Protein AF-A0A177AX91-F1 (afdb_monomer_lite)

Foldseek 3Di:
DCVVVVVQAQFWKWWQWLQQWIKIFGWHDADPQRWTWGAQMWTFDAAQVAFTDTHTDGIDIDGSNGTPDMDGDDPVVVVVDDRRPDHDHGGHRNPVPPLLVVLLQVLLVVLLVLLVVVCPPPDQDDDPVVLVVCCQAPVVCVVQVDGWDWDADPDNQDIKTKDPQQPQCNPPDDDPSCVVVVSSVVSNNQSNSCNNCVSSVDRDHGDWDPPDPPMIMD

Sequence (218 aa):
MATCLEELVSKTVSIITADGRYLIGKLRGYDQLVNIILDETYERVFSSNSVMEKVALGLYLIRGDNIAVIGEIDEAVDRSINYENLRCEPLNHITDNSFDCNLTAFGEKVGAVLVEKAVERLPRFANVSDMVCFISEDFWIDLYGKNVTLLTGQNEEHFQLKDSSFLPVINISNGPQFKYEIHKYASFTCGIIQGALKMLGVNSYVTFITDNPPCCII

Organism: NCBI:txid1819745

InterPro domains:
  IPR001163 Sm domain, eukaryotic/archaea-type [PF01423] (5-71)
  IPR001163 Sm domain, eukaryotic/archaea-type [SM00651] (3-72)
  IPR007194 Transport protein particle (TRAPP) component [PF04051] (101-208)
  IPR010920 LSM domain superfamily [SSF50182] (4-78)
  IPR024096 NO signalling/Golgi transport ligand-binding domain superfamily [SSF111126] (97-217)
  IPR034103 Sm-like protein Lsm8 [cd01727] (5-92)
  IPR044642 U6 snRNA-associated Sm-like protein Lsm1/8 [PTHR15588] (2-97)
  IPR047575 Sm domain [PS52002] (1-76)

Structure (mmCIF, N/CA/C/O backbone):
data_AF-A0A177AX91-F1
#
_entry.id   AF-A0A177AX91-F1
#
loop_
_atom_site.group_PDB
_atom_site.id
_atom_site.type_symbol
_atom_site.label_atom_id
_atom_site.label_alt_id
_atom_site.label_comp_id
_atom_site.label_asym_id
_atom_site.label_entity_id
_atom_site.label_seq_id
_atom_site.pdbx_PDB_ins_code
_atom_site.Cartn_x
_atom_site.Cartn_y
_atom_site.Cartn_z
_atom_site.occupancy
_atom_site.B_iso_or_equiv
_atom_site.auth_seq_id
_atom_site.auth_comp_id
_atom_site.auth_asym_id
_atom_site.auth_atom_id
_atom_site.pdbx_PDB_model_num
ATOM 1 N N . MET A 1 1 ? 11.321 8.100 24.727 1.00 47.22 1 MET A N 1
ATOM 2 C CA . MET A 1 1 ? 10.245 8.312 23.732 1.00 47.22 1 MET A CA 1
ATOM 3 C C . MET A 1 1 ? 9.080 7.318 23.864 1.00 47.22 1 MET A C 1
ATOM 5 O O . MET A 1 1 ? 8.142 7.447 23.100 1.00 47.22 1 MET A O 1
ATOM 9 N N . ALA A 1 2 ? 9.055 6.412 24.857 1.00 53.53 2 ALA A N 1
ATOM 10 C CA . ALA A 1 2 ? 7.920 5.504 25.106 1.00 53.53 2 ALA A CA 1
ATOM 11 C C . ALA A 1 2 ? 7.026 5.917 26.300 1.00 53.53 2 ALA A C 1
ATOM 13 O O . ALA A 1 2 ? 6.196 5.138 26.751 1.00 53.53 2 ALA A O 1
ATOM 14 N N . THR A 1 3 ? 7.182 7.138 26.821 1.00 60.88 3 THR A N 1
ATOM 15 C CA . THR A 1 3 ? 6.511 7.590 28.054 1.00 60.88 3 THR A CA 1
ATOM 16 C C . THR A 1 3 ? 4.991 7.687 27.915 1.00 60.88 3 THR A C 1
ATOM 18 O O . THR A 1 3 ? 4.281 7.489 28.887 1.00 60.88 3 THR A O 1
ATOM 21 N N . CYS A 1 4 ? 4.465 7.935 26.711 1.00 72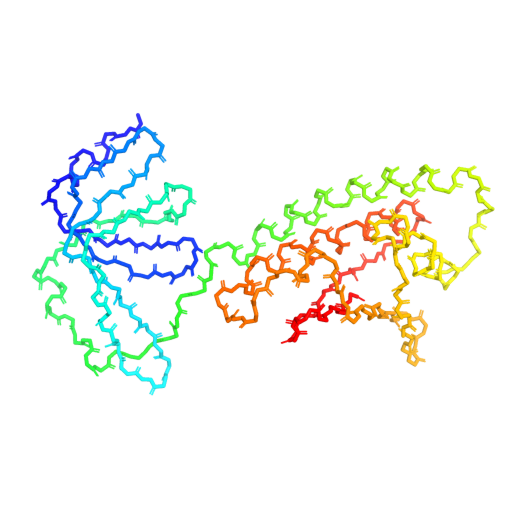.38 4 CYS A N 1
ATOM 22 C CA . CYS A 1 4 ? 3.019 8.060 26.504 1.00 72.38 4 CYS A CA 1
ATOM 23 C C . CYS A 1 4 ? 2.275 6.713 26.514 1.00 72.38 4 CYS A C 1
ATOM 25 O O . CYS A 1 4 ? 1.084 6.685 26.798 1.00 72.38 4 CYS A O 1
ATOM 27 N N . LEU A 1 5 ? 2.950 5.597 26.209 1.00 83.31 5 LEU A N 1
ATOM 28 C CA . LEU A 1 5 ? 2.324 4.266 26.211 1.00 83.31 5 LEU A CA 1
ATOM 29 C C . LEU A 1 5 ? 2.236 3.675 27.619 1.00 83.31 5 LEU A C 1
ATOM 31 O O . LEU A 1 5 ? 1.304 2.925 27.898 1.00 83.31 5 LEU A O 1
ATOM 35 N N . GLU A 1 6 ? 3.159 4.048 28.511 1.00 86.50 6 GLU A N 1
ATOM 36 C CA . GLU A 1 6 ? 3.143 3.654 29.928 1.00 86.50 6 GLU A CA 1
ATOM 37 C C . GLU A 1 6 ? 1.823 4.039 30.602 1.00 86.50 6 GLU A C 1
ATOM 39 O O . GLU A 1 6 ? 1.233 3.236 31.322 1.00 86.50 6 GLU A O 1
ATOM 44 N N . GLU A 1 7 ? 1.313 5.233 30.300 1.00 88.25 7 GLU A N 1
ATOM 45 C CA . GLU A 1 7 ? 0.055 5.754 30.848 1.00 88.25 7 GLU A CA 1
ATOM 46 C C . GLU A 1 7 ? -1.194 5.033 30.316 1.00 88.25 7 GLU A C 1
ATOM 48 O O . GLU A 1 7 ? -2.270 5.134 30.912 1.00 88.25 7 GLU A O 1
ATOM 53 N N . LEU A 1 8 ? -1.060 4.308 29.203 1.00 88.25 8 LEU A N 1
ATOM 54 C CA . LEU A 1 8 ? -2.135 3.557 28.558 1.00 88.25 8 LEU A CA 1
ATOM 55 C C . LEU A 1 8 ? -2.173 2.088 28.996 1.00 88.25 8 LEU A C 1
ATOM 57 O O . LEU A 1 8 ? -3.128 1.374 28.683 1.00 88.25 8 LEU A O 1
ATOM 61 N N . VAL A 1 9 ? -1.158 1.612 29.725 1.00 91.75 9 VAL A N 1
ATOM 62 C CA . VAL A 1 9 ? -1.104 0.224 30.195 1.00 91.75 9 VAL A CA 1
ATOM 63 C C . VAL A 1 9 ? -2.291 -0.063 31.114 1.00 91.75 9 VAL A C 1
ATOM 65 O O . VAL A 1 9 ? -2.615 0.697 32.020 1.00 91.75 9 VAL A O 1
ATOM 68 N N . SER A 1 10 ? -2.932 -1.211 30.898 1.00 91.69 10 SER A N 1
ATOM 69 C CA . SER A 1 10 ? -4.160 -1.652 31.570 1.00 91.69 10 SER A CA 1
ATOM 70 C C . SER A 1 10 ? -5.408 -0.809 31.293 1.00 91.69 10 SER A C 1
ATOM 72 O O . SER A 1 10 ? -6.445 -1.088 31.900 1.00 91.69 10 SER A O 1
ATOM 74 N N . LYS A 1 11 ? -5.355 0.155 30.370 1.00 93.19 11 LYS A N 1
ATOM 75 C CA . LYS A 1 11 ? -6.527 0.906 29.916 1.00 93.19 11 LYS A CA 1
ATOM 76 C C . LYS A 1 11 ? -7.118 0.306 28.642 1.00 93.19 11 LYS A C 1
ATOM 78 O O . LYS A 1 11 ? -6.443 -0.413 27.900 1.00 93.19 11 LYS A O 1
ATOM 83 N N . THR A 1 12 ? -8.390 0.603 28.404 1.00 94.44 12 THR A N 1
ATOM 84 C CA . THR A 1 12 ? -9.069 0.276 27.148 1.00 94.44 12 THR A CA 1
ATOM 85 C C . THR A 1 12 ? -8.632 1.286 26.095 1.00 94.44 12 THR A C 1
ATOM 87 O O . THR A 1 12 ? -8.794 2.492 26.278 1.00 94.44 12 THR A O 1
ATOM 90 N N . VAL A 1 13 ? -8.047 0.799 25.005 1.00 95.25 13 VAL A N 1
ATOM 91 C CA . VAL A 1 13 ? -7.492 1.634 23.939 1.00 95.25 13 VAL A CA 1
ATOM 92 C C . VAL A 1 13 ? -8.170 1.346 22.607 1.00 95.25 13 VAL A C 1
ATOM 94 O O . VAL A 1 13 ? -8.526 0.209 22.299 1.00 95.25 13 VAL A O 1
ATOM 97 N N . SER A 1 14 ? -8.329 2.404 21.820 1.00 94.50 14 SER A N 1
ATOM 98 C CA . SER A 1 14 ? -8.711 2.381 20.414 1.00 94.50 14 SER A CA 1
ATOM 99 C C . SER A 1 14 ? -7.441 2.420 19.591 1.00 94.50 14 SER A C 1
ATOM 101 O O . SER A 1 14 ? -6.596 3.295 19.794 1.00 94.50 14 SER A O 1
ATOM 103 N N . ILE A 1 15 ? -7.331 1.516 18.631 1.00 93.94 15 ILE A N 1
ATOM 104 C CA . ILE A 1 15 ? -6.184 1.406 17.744 1.00 93.94 15 ILE A CA 1
ATOM 105 C C . ILE A 1 15 ? -6.665 1.432 16.309 1.00 93.94 15 ILE A C 1
ATOM 107 O O . ILE A 1 15 ? -7.534 0.657 15.914 1.00 93.94 15 ILE A O 1
ATOM 111 N N . ILE A 1 16 ? -6.061 2.321 15.531 1.00 92.69 16 ILE A N 1
ATOM 112 C CA . ILE A 1 16 ? -6.214 2.341 14.085 1.00 92.69 16 ILE A CA 1
ATOM 113 C C . ILE A 1 16 ? -4.919 1.824 13.493 1.00 92.69 16 ILE A C 1
ATOM 115 O O . ILE A 1 16 ? -3.830 2.328 13.782 1.00 92.69 16 ILE A O 1
ATOM 119 N N . THR A 1 17 ? -5.048 0.781 12.695 1.00 89.88 17 THR A N 1
ATOM 120 C CA . THR A 1 17 ? -3.926 0.155 12.005 1.00 89.88 17 THR A CA 1
ATOM 121 C C . THR A 1 17 ? -3.677 0.832 10.658 1.00 89.88 17 THR A C 1
ATOM 123 O O . THR A 1 17 ? -4.567 1.463 10.086 1.00 89.88 17 THR A O 1
ATOM 126 N N . ALA A 1 18 ? -2.457 0.711 10.140 1.00 85.06 18 ALA A N 1
ATOM 127 C CA . ALA A 1 18 ? -2.087 1.232 8.828 1.00 85.06 18 ALA A CA 1
ATOM 128 C C . ALA A 1 18 ? -2.939 0.622 7.703 1.00 85.06 18 ALA A C 1
ATOM 130 O O . ALA A 1 18 ? -3.163 1.278 6.685 1.00 85.06 18 ALA A O 1
ATOM 131 N N . ASP A 1 19 ? -3.457 -0.595 7.906 1.00 78.75 19 ASP A N 1
ATOM 132 C CA . ASP A 1 19 ? -4.368 -1.274 6.993 1.00 78.75 19 ASP A CA 1
ATOM 133 C C . ASP A 1 19 ? -5.847 -0.872 7.119 1.00 78.75 19 ASP A C 1
ATOM 135 O O . ASP A 1 19 ? -6.708 -1.507 6.521 1.00 78.75 19 ASP A O 1
ATOM 139 N N . GLY A 1 20 ? -6.155 0.191 7.870 1.00 84.06 20 GLY A N 1
ATOM 140 C CA . GLY A 1 20 ? -7.514 0.731 7.971 1.00 84.06 20 GLY A CA 1
ATOM 141 C C . GLY A 1 20 ? -8.423 -0.039 8.935 1.00 84.06 20 GLY A C 1
ATOM 142 O O . GLY A 1 20 ? -9.622 0.222 9.015 1.00 84.06 20 GLY A O 1
ATOM 143 N N . ARG A 1 21 ? -7.884 -0.975 9.723 1.00 88.81 21 ARG A N 1
ATOM 144 C CA . ARG A 1 21 ? -8.674 -1.703 10.727 1.00 88.81 21 ARG A CA 1
ATOM 145 C C . ARG A 1 21 ? -8.785 -0.907 12.014 1.00 88.81 21 ARG A C 1
ATOM 147 O O . ARG A 1 21 ? -7.803 -0.311 12.469 1.00 88.81 21 ARG A O 1
ATOM 154 N N . TYR A 1 22 ? -9.970 -0.959 12.615 1.00 91.81 22 TYR A N 1
ATOM 155 C CA . TYR A 1 22 ? -10.295 -0.288 13.867 1.00 91.81 22 TYR A CA 1
ATOM 156 C C . TYR A 1 22 ? -10.481 -1.312 14.988 1.00 91.81 22 TYR A C 1
ATOM 158 O O . TYR A 1 22 ? -11.470 -2.048 15.038 1.00 91.81 22 TYR A O 1
ATOM 166 N N . LEU A 1 23 ? -9.510 -1.364 15.892 1.00 94.19 23 LEU A N 1
ATOM 167 C CA . LEU A 1 23 ? -9.415 -2.353 16.956 1.00 94.19 23 LEU A CA 1
ATOM 168 C C . LEU A 1 23 ? -9.628 -1.693 18.310 1.00 94.19 23 LEU A C 1
ATOM 170 O O . LEU A 1 23 ? -9.139 -0.596 18.566 1.00 94.19 23 LEU A O 1
ATOM 174 N N . ILE A 1 24 ? -10.321 -2.393 19.199 1.00 94.75 24 ILE A N 1
ATOM 175 C CA . ILE A 1 24 ? -10.450 -2.001 20.597 1.00 94.75 24 ILE A CA 1
ATOM 176 C C . ILE A 1 24 ? -10.046 -3.169 21.461 1.00 94.75 24 ILE A C 1
ATOM 178 O O . ILE A 1 24 ? -10.522 -4.280 21.258 1.00 94.75 24 ILE A O 1
ATOM 182 N N . GLY A 1 25 ? -9.211 -2.902 22.453 1.00 95.00 25 GLY A N 1
ATOM 183 C CA . GLY A 1 25 ? -8.832 -3.893 23.443 1.00 95.00 25 GLY A CA 1
ATOM 184 C C . GLY A 1 25 ? -8.164 -3.248 24.641 1.00 95.00 25 GLY A C 1
ATOM 185 O O . GLY A 1 25 ? -7.914 -2.042 24.675 1.00 95.00 25 GLY A O 1
ATOM 186 N N . LYS A 1 26 ? -7.862 -4.065 25.641 1.00 95.56 26 LYS A N 1
ATOM 187 C CA . LYS A 1 26 ? -7.142 -3.635 26.833 1.00 95.56 26 LYS A CA 1
ATOM 188 C C . LYS A 1 26 ? -5.645 -3.797 26.619 1.00 95.56 26 LYS A C 1
ATOM 190 O O . LYS A 1 26 ? -5.179 -4.914 26.399 1.00 95.56 26 LYS A O 1
ATOM 195 N N . LEU A 1 27 ? -4.882 -2.711 26.718 1.00 95.62 27 LEU A N 1
ATOM 196 C CA . LEU A 1 27 ? -3.431 -2.765 26.532 1.00 95.62 27 LEU A CA 1
ATOM 197 C C . LEU A 1 27 ? -2.777 -3.522 27.694 1.00 95.62 27 LEU A C 1
ATOM 199 O O . LEU A 1 27 ? -2.840 -3.085 28.843 1.00 95.62 27 LEU A O 1
ATOM 203 N N . ARG A 1 28 ? -2.145 -4.664 27.412 1.00 95.06 28 ARG A N 1
ATOM 204 C CA . ARG A 1 28 ? -1.456 -5.487 28.423 1.00 95.06 28 ARG A CA 1
ATOM 205 C C . ARG A 1 28 ? 0.041 -5.245 28.474 1.00 95.06 28 ARG A C 1
ATOM 207 O O . ARG A 1 28 ? 0.628 -5.341 29.547 1.00 95.06 28 ARG A O 1
ATOM 214 N N . GLY A 1 29 ? 0.651 -4.932 27.340 1.00 92.75 29 GLY A N 1
ATOM 215 C CA . GLY A 1 29 ? 2.084 -4.702 27.262 1.00 92.75 29 GLY A CA 1
ATOM 216 C C . GLY A 1 29 ? 2.491 -4.118 25.924 1.00 92.75 2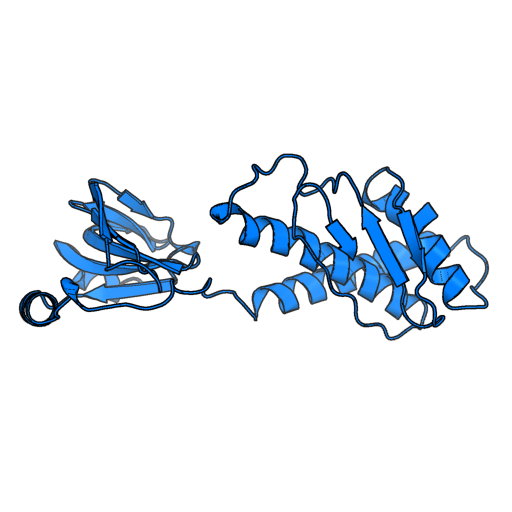9 GLY A C 1
ATOM 217 O O . GLY A 1 29 ? 1.751 -4.213 24.943 1.00 92.75 29 GLY A O 1
ATOM 218 N N . TYR A 1 30 ? 3.672 -3.516 25.913 1.00 94.31 30 TYR A N 1
ATOM 219 C CA . TYR A 1 30 ? 4.317 -2.976 24.729 1.00 94.31 30 TYR A CA 1
ATOM 220 C C . TYR A 1 30 ? 5.834 -3.196 24.826 1.00 94.31 30 TYR A C 1
ATOM 222 O O . TYR A 1 30 ? 6.359 -3.427 25.919 1.00 94.31 30 TYR A O 1
ATOM 230 N N . ASP A 1 31 ? 6.542 -3.129 23.700 1.00 91.81 31 ASP A N 1
ATOM 231 C CA . ASP A 1 31 ? 8.007 -3.161 23.655 1.00 91.81 31 ASP A CA 1
ATOM 232 C C . ASP A 1 31 ? 8.614 -1.849 23.115 1.00 91.81 31 ASP A C 1
ATOM 234 O O . ASP A 1 31 ? 7.915 -0.875 22.836 1.00 91.81 31 ASP A O 1
ATOM 238 N N . GLN A 1 32 ? 9.944 -1.803 22.974 1.00 87.50 32 GLN A N 1
ATOM 239 C CA . GLN A 1 32 ? 10.655 -0.621 22.462 1.00 87.50 32 GLN A CA 1
ATOM 240 C C . GLN A 1 32 ? 10.318 -0.285 21.001 1.00 87.50 32 GLN A C 1
ATOM 242 O O . GLN A 1 32 ? 10.514 0.857 20.588 1.00 87.50 32 GLN A O 1
ATOM 247 N N . LEU A 1 33 ? 9.830 -1.261 20.232 1.00 84.94 33 LEU A N 1
ATOM 248 C CA . LEU A 1 33 ? 9.408 -1.098 18.842 1.00 84.94 33 LEU A CA 1
ATOM 249 C C . LEU A 1 33 ? 7.907 -0.809 18.732 1.00 84.94 33 LEU A C 1
ATOM 251 O O . LEU A 1 33 ? 7.378 -0.783 17.627 1.00 84.94 33 LEU A O 1
ATOM 255 N N . VAL A 1 34 ? 7.220 -0.583 19.859 1.00 88.50 34 VAL A N 1
ATOM 256 C CA . VAL A 1 34 ? 5.774 -0.328 19.916 1.00 88.50 34 VAL A CA 1
ATOM 257 C C . VAL A 1 34 ? 4.958 -1.533 19.422 1.00 88.50 34 VAL A C 1
ATOM 259 O O . VAL A 1 34 ? 3.804 -1.405 19.036 1.00 88.50 34 VAL A O 1
ATOM 262 N N . ASN A 1 35 ? 5.514 -2.745 19.472 1.00 91.25 35 ASN A N 1
ATOM 263 C CA . ASN A 1 35 ? 4.697 -3.949 19.356 1.00 91.25 35 ASN A CA 1
ATOM 264 C C . ASN A 1 35 ? 3.827 -4.048 20.607 1.00 91.25 35 ASN A C 1
ATOM 266 O O . ASN A 1 35 ? 4.356 -3.969 21.715 1.00 91.25 35 ASN A O 1
ATOM 270 N N . ILE A 1 36 ? 2.516 -4.223 20.445 1.00 94.31 36 ILE A N 1
ATOM 271 C CA . ILE A 1 36 ? 1.564 -4.200 21.560 1.00 94.31 36 ILE A CA 1
ATOM 272 C C . ILE A 1 36 ? 0.769 -5.490 21.665 1.00 94.31 36 ILE A C 1
ATOM 274 O O . ILE A 1 36 ? 0.416 -6.119 20.666 1.00 94.31 36 ILE A O 1
ATOM 278 N N . ILE A 1 37 ? 0.446 -5.841 22.904 1.00 95.31 37 ILE A N 1
ATOM 279 C CA . ILE A 1 37 ? -0.431 -6.955 23.239 1.00 95.31 37 ILE A CA 1
ATOM 280 C C . ILE A 1 37 ? -1.732 -6.377 23.776 1.00 95.31 37 ILE A C 1
ATOM 282 O O . ILE A 1 37 ? -1.738 -5.660 24.782 1.00 95.31 37 ILE A O 1
ATOM 286 N N . LEU A 1 38 ? -2.827 -6.727 23.116 1.00 96.06 38 LEU A N 1
ATOM 287 C CA . LEU A 1 38 ? -4.181 -6.412 23.528 1.00 96.06 38 LEU A CA 1
ATOM 288 C C . LEU A 1 38 ? -4.879 -7.660 24.042 1.00 96.06 38 LEU A C 1
ATOM 290 O O . LEU A 1 38 ? -4.704 -8.757 23.515 1.00 96.06 38 LEU A O 1
ATOM 294 N N . ASP A 1 39 ? -5.699 -7.467 25.058 1.00 95.62 39 ASP A N 1
ATOM 295 C CA . ASP A 1 39 ? -6.576 -8.482 25.618 1.00 95.62 39 ASP A CA 1
ATOM 296 C C . ASP A 1 39 ? -8.035 -8.053 25.469 1.00 95.62 39 ASP A C 1
ATOM 298 O O . ASP A 1 39 ? -8.318 -6.861 25.322 1.00 95.62 39 ASP A O 1
ATOM 302 N N . GLU A 1 40 ? -8.950 -9.023 25.486 1.00 94.44 40 GLU A N 1
ATOM 303 C CA . GLU A 1 40 ? -10.390 -8.804 25.264 1.00 94.44 40 GLU A CA 1
ATOM 304 C C . GLU A 1 40 ? -10.676 -7.976 23.992 1.00 94.44 40 GLU A C 1
ATOM 306 O O . GLU A 1 40 ? -11.591 -7.154 23.934 1.00 94.44 40 GLU A O 1
ATOM 311 N N . THR A 1 41 ? -9.862 -8.189 22.955 1.00 94.94 41 THR A N 1
ATOM 312 C CA . THR A 1 41 ? -9.866 -7.378 21.739 1.00 94.94 41 THR A CA 1
ATOM 313 C C . THR A 1 41 ? -11.058 -7.717 20.861 1.00 94.94 41 THR A C 1
ATOM 315 O O . THR A 1 41 ? -11.372 -8.891 20.637 1.00 94.94 41 THR A O 1
ATOM 318 N N . TYR A 1 42 ? -11.673 -6.694 20.285 1.00 94.19 42 TYR A N 1
ATOM 319 C CA . TYR A 1 42 ? -12.638 -6.826 19.208 1.00 94.19 42 TYR A CA 1
ATOM 320 C C . TYR A 1 42 ? -12.382 -5.773 18.128 1.00 94.19 42 TYR A C 1
ATOM 322 O O . TYR A 1 42 ? -11.904 -4.671 18.394 1.00 94.19 42 TYR A O 1
ATOM 330 N N . GLU A 1 43 ? -12.701 -6.120 16.891 1.00 92.88 43 GLU A N 1
ATOM 331 C CA . GLU A 1 43 ? -12.645 -5.222 15.744 1.00 92.88 43 GLU A CA 1
ATOM 332 C C . GLU A 1 43 ? -14.020 -4.605 15.504 1.00 92.88 43 GLU A C 1
ATOM 334 O O . GLU A 1 43 ? -15.030 -5.310 15.580 1.00 92.88 43 GLU A O 1
ATOM 339 N N . ARG A 1 44 ? -14.069 -3.299 15.219 1.00 90.19 44 ARG A N 1
ATOM 340 C CA . ARG A 1 44 ? -15.275 -2.657 14.683 1.00 90.19 44 ARG A CA 1
ATOM 341 C C . ARG A 1 44 ? -15.155 -2.601 13.170 1.00 90.19 44 ARG A C 1
ATOM 343 O O . ARG A 1 44 ? -14.343 -1.844 12.640 1.00 90.19 44 ARG A O 1
ATOM 350 N N . VAL A 1 45 ? -15.971 -3.394 12.491 1.00 87.75 45 VAL A N 1
ATOM 351 C CA . VAL A 1 45 ? -16.034 -3.419 11.032 1.00 87.75 45 VAL A CA 1
ATOM 352 C C . VAL A 1 45 ? -17.136 -2.470 10.589 1.00 87.75 45 VAL A C 1
ATOM 354 O O . VAL A 1 45 ? -18.305 -2.648 10.934 1.00 87.75 45 VAL A O 1
ATOM 357 N N . PHE A 1 46 ? -16.747 -1.442 9.841 1.00 86.81 46 PHE A N 1
ATOM 358 C CA . PHE A 1 46 ? -17.664 -0.463 9.272 1.00 86.81 46 PHE A CA 1
ATOM 359 C C . PHE A 1 46 ? -17.989 -0.817 7.821 1.00 86.81 46 PHE A C 1
ATOM 361 O O . PHE A 1 46 ? -17.150 -1.346 7.098 1.00 86.81 46 PHE A O 1
ATOM 368 N N . SER A 1 47 ? -19.219 -0.540 7.402 1.00 81.00 47 SER A N 1
ATOM 369 C CA . SER A 1 47 ? -19.712 -0.792 6.052 1.00 81.00 47 SER A CA 1
ATOM 370 C C . SER A 1 47 ? -20.737 0.274 5.678 1.00 81.00 47 SER A C 1
ATOM 372 O O . SER A 1 47 ? -21.483 0.776 6.523 1.00 81.00 47 SER A O 1
ATOM 374 N N . SER A 1 48 ? -20.806 0.612 4.393 1.00 81.56 48 SER A N 1
ATOM 375 C CA . SER A 1 48 ? -21.835 1.510 3.861 1.00 81.56 48 SER A CA 1
ATOM 376 C C . SER A 1 48 ? -23.220 0.855 3.836 1.00 81.56 48 SER A C 1
ATOM 378 O O . SER A 1 48 ? -24.237 1.536 3.976 1.00 81.56 48 SER A O 1
ATOM 380 N N . ASN A 1 49 ? -23.260 -0.473 3.697 1.00 81.19 49 ASN A N 1
ATOM 381 C CA . ASN A 1 49 ? -24.486 -1.237 3.461 1.00 81.19 49 ASN A CA 1
ATOM 382 C C . ASN A 1 49 ? -24.995 -1.991 4.696 1.00 81.19 49 ASN A C 1
ATOM 384 O O . ASN A 1 49 ? -26.160 -2.389 4.727 1.00 81.19 49 ASN A O 1
ATOM 388 N N . SER A 1 50 ? -24.148 -2.193 5.704 1.00 80.56 50 SER A N 1
ATOM 389 C CA . SER A 1 50 ? -24.494 -2.883 6.947 1.00 80.56 50 SER A CA 1
ATOM 390 C C . SER A 1 50 ? -24.176 -2.020 8.165 1.00 80.56 50 SER A C 1
ATOM 392 O O . SER A 1 50 ? -23.433 -1.045 8.090 1.00 80.56 50 SER A O 1
ATOM 394 N N . VAL A 1 51 ? -24.816 -2.346 9.285 1.00 83.56 51 VAL A N 1
ATOM 395 C CA . VAL A 1 51 ? -24.519 -1.726 10.583 1.00 83.56 51 VAL A CA 1
ATOM 396 C C . VAL A 1 51 ? -23.131 -2.150 11.060 1.00 83.56 51 VAL A C 1
ATOM 398 O O . VAL A 1 51 ? -22.623 -3.180 10.622 1.00 83.56 51 VAL A O 1
ATOM 401 N N . MET A 1 52 ? -22.523 -1.366 11.953 1.00 83.81 52 MET A N 1
ATOM 402 C CA . MET A 1 52 ? -21.209 -1.699 12.505 1.00 83.81 52 MET A CA 1
ATOM 403 C C . MET A 1 52 ? -21.240 -3.058 13.214 1.00 83.81 52 MET A C 1
ATOM 405 O O . MET A 1 52 ? -22.052 -3.283 14.115 1.00 83.81 52 MET A O 1
ATOM 409 N N . GLU A 1 53 ? -20.327 -3.944 12.826 1.00 85.56 53 GLU A N 1
ATOM 410 C CA . GLU A 1 53 ? -20.195 -5.280 13.402 1.00 85.56 53 GLU A CA 1
ATOM 411 C C . GLU A 1 53 ? -18.998 -5.352 14.351 1.00 85.56 53 GLU A C 1
ATOM 413 O O . GLU A 1 53 ? -17.922 -4.820 14.067 1.00 85.56 53 GLU A O 1
ATOM 418 N N . LYS A 1 54 ? -19.177 -6.045 15.483 1.00 88.50 54 LYS A N 1
ATOM 419 C CA . LYS A 1 54 ? -18.098 -6.332 16.436 1.00 88.50 54 LYS A CA 1
ATOM 420 C C . LYS A 1 54 ? -17.587 -7.752 16.224 1.00 88.50 54 LYS A C 1
ATOM 422 O O . LYS A 1 54 ? -18.276 -8.711 16.565 1.00 88.50 54 LYS A O 1
ATOM 427 N N . VAL A 1 55 ? -16.366 -7.883 15.717 1.00 90.94 55 VAL A N 1
ATOM 428 C CA . VAL A 1 55 ? -15.708 -9.181 15.522 1.00 90.94 55 VAL A CA 1
ATOM 429 C C . VAL A 1 55 ? -14.776 -9.443 16.701 1.00 90.94 55 VAL A C 1
ATOM 431 O O . VAL A 1 55 ? -13.802 -8.722 16.901 1.00 90.94 55 VAL A O 1
ATOM 434 N N . ALA A 1 56 ? -15.077 -10.455 17.514 1.00 92.06 56 ALA A N 1
ATOM 435 C CA . ALA A 1 56 ? -14.259 -10.800 18.675 1.00 92.06 56 ALA A CA 1
ATOM 436 C C . ALA A 1 56 ? -12.944 -11.475 18.249 1.00 92.06 56 ALA A C 1
ATOM 438 O O . ALA A 1 56 ? -12.961 -12.481 17.542 1.00 92.06 56 ALA A O 1
ATOM 439 N N . LEU A 1 57 ? -11.815 -10.937 18.716 1.00 90.94 57 LEU A N 1
ATOM 440 C CA . LEU A 1 57 ? -10.465 -11.449 18.451 1.00 90.94 57 LEU A CA 1
ATOM 441 C C . LEU A 1 57 ? -9.816 -12.047 19.711 1.00 90.94 57 LEU A C 1
ATOM 443 O O . LEU A 1 57 ? -9.029 -12.983 19.610 1.00 90.94 57 LEU A O 1
ATOM 447 N N . GLY A 1 58 ? -10.159 -11.539 20.901 1.00 91.94 58 GLY A N 1
ATOM 448 C CA . GLY A 1 58 ? -9.596 -11.996 22.173 1.00 91.94 58 GLY A CA 1
ATOM 449 C C . GLY A 1 58 ? -8.187 -11.447 22.411 1.00 91.94 58 GLY A C 1
ATOM 450 O O . GLY A 1 58 ? -7.987 -10.232 22.421 1.00 91.94 58 GLY A O 1
ATOM 451 N N . LEU A 1 59 ? -7.208 -12.327 22.622 1.00 93.38 59 LEU A N 1
ATOM 452 C CA . LEU A 1 59 ? -5.807 -11.923 22.752 1.00 93.38 59 LEU A CA 1
ATOM 453 C C . LEU A 1 59 ? -5.236 -11.600 21.365 1.00 93.38 59 LEU A C 1
ATOM 455 O O . LEU A 1 59 ? -5.216 -12.462 20.487 1.00 93.38 59 LEU A O 1
ATOM 459 N N . TYR A 1 60 ? -4.751 -10.376 21.173 1.00 93.81 60 TYR A N 1
ATOM 460 C CA . TYR A 1 60 ? -4.314 -9.888 19.869 1.00 93.81 60 TYR A CA 1
ATOM 461 C C . TYR A 1 60 ? -2.954 -9.187 19.958 1.00 93.81 60 TYR A C 1
ATOM 463 O O . TYR A 1 60 ? -2.768 -8.268 20.753 1.00 93.81 60 TYR A O 1
ATOM 471 N N . LEU A 1 61 ? -1.992 -9.627 19.144 1.00 93.44 61 LEU A N 1
ATOM 472 C CA . LEU A 1 61 ? -0.657 -9.031 19.040 1.00 93.44 61 LEU A CA 1
ATOM 473 C C . LEU A 1 61 ? -0.587 -8.178 17.773 1.00 93.44 61 LEU A C 1
ATOM 475 O O . LEU A 1 61 ? -0.864 -8.675 16.681 1.00 93.44 61 LEU A O 1
ATOM 479 N N . ILE A 1 62 ? -0.169 -6.921 17.911 1.00 92.69 62 ILE A N 1
ATOM 480 C CA . ILE A 1 62 ? -0.003 -5.992 16.790 1.00 92.69 62 ILE A CA 1
ATOM 481 C C . ILE A 1 62 ? 1.456 -5.556 16.714 1.00 92.69 62 ILE A C 1
ATOM 483 O O . ILE A 1 62 ? 2.059 -5.181 17.720 1.00 92.69 62 ILE A O 1
ATOM 487 N N . ARG A 1 63 ? 2.017 -5.590 15.503 1.00 91.19 63 ARG A N 1
ATOM 488 C CA . ARG A 1 63 ? 3.358 -5.077 15.224 1.00 91.19 63 ARG A CA 1
ATOM 489 C C . ARG A 1 63 ? 3.349 -3.546 15.202 1.00 91.19 63 ARG A C 1
ATOM 491 O O . ARG A 1 63 ? 2.482 -2.969 14.552 1.00 91.19 63 ARG A O 1
ATOM 498 N N . GLY A 1 64 ? 4.325 -2.904 15.840 1.00 86.12 64 GLY A N 1
ATOM 499 C CA . GLY A 1 64 ? 4.377 -1.448 16.001 1.00 86.12 64 GLY A CA 1
ATOM 500 C C . GLY A 1 64 ? 4.367 -0.669 14.691 1.00 86.12 64 GLY A C 1
ATOM 501 O O . GLY A 1 64 ? 3.648 0.316 14.578 1.00 86.12 64 GLY A O 1
ATOM 502 N N . ASP A 1 65 ? 5.049 -1.181 13.664 1.00 85.25 65 ASP A N 1
ATOM 503 C CA . ASP A 1 65 ? 5.064 -0.586 12.318 1.00 85.25 65 ASP A CA 1
ATOM 504 C C . ASP A 1 65 ? 3.667 -0.508 11.668 1.00 85.25 65 ASP A C 1
ATOM 506 O O . ASP A 1 65 ? 3.442 0.308 10.777 1.00 85.25 65 ASP A O 1
ATOM 510 N N . ASN A 1 66 ? 2.724 -1.351 12.105 1.00 86.69 66 ASN A N 1
ATOM 511 C CA . ASN A 1 66 ? 1.356 -1.377 11.590 1.00 86.69 66 ASN A CA 1
ATOM 512 C C . ASN A 1 66 ? 0.396 -0.508 12.416 1.00 86.69 66 ASN A C 1
ATOM 514 O O . ASN A 1 66 ? -0.778 -0.419 12.064 1.00 86.69 66 ASN A O 1
ATOM 518 N N . ILE A 1 67 ? 0.835 0.110 13.515 1.00 89.88 67 ILE A N 1
ATOM 519 C CA . ILE A 1 67 ? -0.014 0.969 14.348 1.00 89.88 67 ILE A CA 1
ATOM 520 C C . ILE A 1 67 ? 0.073 2.392 13.809 1.00 89.88 67 ILE A C 1
ATOM 522 O O . ILE A 1 67 ? 1.129 3.015 13.853 1.00 89.88 67 ILE A O 1
ATOM 526 N N . ALA A 1 68 ? -1.047 2.926 13.326 1.00 88.31 68 ALA A N 1
ATOM 527 C CA . ALA A 1 68 ? -1.113 4.312 12.878 1.00 88.31 68 ALA A CA 1
ATOM 528 C C . ALA A 1 68 ? -1.462 5.256 14.035 1.00 88.31 68 ALA A C 1
ATOM 530 O O . ALA A 1 68 ? -0.837 6.302 14.200 1.00 88.31 68 ALA A O 1
ATOM 531 N N . VAL A 1 69 ? -2.460 4.888 14.844 1.00 90.25 69 VAL A N 1
ATOM 532 C CA . VAL A 1 69 ? -2.936 5.696 15.975 1.00 90.25 69 VAL A CA 1
ATOM 533 C C . VAL A 1 69 ? -3.315 4.785 17.137 1.00 90.25 69 VAL A C 1
ATOM 535 O O . VAL A 1 69 ? -3.932 3.741 16.934 1.00 90.25 69 VAL A O 1
ATOM 538 N N . ILE A 1 70 ? -2.990 5.214 18.356 1.00 92.75 70 ILE A N 1
ATOM 539 C CA . ILE A 1 70 ? -3.456 4.616 19.608 1.00 92.75 70 ILE A CA 1
ATOM 540 C C . ILE A 1 70 ? -3.976 5.718 20.532 1.00 92.75 70 ILE A C 1
ATOM 542 O O . ILE A 1 70 ? -3.336 6.758 20.680 1.00 92.75 70 ILE A O 1
ATOM 546 N N . GLY A 1 71 ? -5.138 5.498 21.146 1.00 92.31 71 GLY A N 1
ATOM 547 C CA . GLY A 1 71 ? -5.735 6.437 22.094 1.00 92.31 71 GLY A CA 1
ATOM 548 C C . GLY A 1 71 ? -6.558 5.732 23.165 1.00 92.31 71 GLY A C 1
ATOM 549 O O . GLY A 1 71 ? -7.161 4.693 22.904 1.00 92.31 71 GLY A O 1
ATOM 550 N N . GLU A 1 72 ? -6.578 6.290 24.373 1.00 93.75 72 GLU A N 1
ATOM 551 C CA . GLU A 1 72 ? -7.470 5.846 25.448 1.00 93.75 72 GLU A CA 1
ATOM 552 C C . GLU A 1 72 ? -8.932 6.064 25.053 1.00 93.75 72 GLU A C 1
ATOM 554 O O . GLU A 1 72 ? -9.286 7.101 24.490 1.00 93.75 72 GLU A O 1
ATOM 559 N N . ILE A 1 73 ? -9.782 5.087 25.359 1.00 91.94 73 ILE A N 1
ATOM 560 C CA . ILE A 1 73 ? -11.226 5.208 25.184 1.00 91.94 73 ILE A CA 1
ATOM 561 C C . ILE A 1 73 ? -11.851 5.555 26.525 1.00 91.94 73 ILE A C 1
ATOM 563 O O . ILE A 1 73 ? -11.718 4.807 27.493 1.00 91.94 73 ILE A O 1
ATOM 567 N N . ASP A 1 74 ? -12.611 6.646 26.550 1.00 90.75 74 ASP A N 1
ATOM 568 C CA . ASP A 1 74 ? -13.560 6.892 27.628 1.00 90.75 74 ASP A CA 1
ATOM 569 C C . ASP A 1 74 ? -14.800 6.011 27.419 1.00 90.75 74 ASP A C 1
ATOM 571 O O . ASP A 1 74 ? -15.608 6.233 26.511 1.00 90.75 74 ASP A O 1
ATOM 575 N N . GLU A 1 75 ? -14.953 4.991 28.263 1.00 84.75 75 GLU A N 1
ATOM 576 C CA . GLU A 1 75 ? -16.064 4.042 28.181 1.00 84.75 75 GLU A CA 1
ATOM 577 C C . GLU A 1 75 ? -17.442 4.698 28.327 1.00 84.75 75 GLU A C 1
ATOM 579 O O . GLU A 1 75 ? -18.421 4.178 27.788 1.00 84.75 75 GLU A O 1
ATOM 584 N N . ALA A 1 76 ? -17.557 5.812 29.057 1.00 86.94 76 ALA A N 1
ATOM 585 C CA . ALA A 1 76 ? -18.838 6.491 29.229 1.00 86.94 76 ALA A CA 1
ATOM 586 C C . ALA A 1 76 ? -19.282 7.149 27.918 1.00 86.94 76 ALA A C 1
ATOM 588 O O . ALA A 1 76 ? -20.447 7.044 27.526 1.00 86.94 76 ALA A O 1
ATOM 589 N N . VAL A 1 77 ? -18.335 7.775 27.217 1.00 86.38 77 VAL A N 1
ATOM 590 C CA . VAL A 1 77 ? -18.576 8.391 25.910 1.00 86.38 77 VAL A CA 1
ATOM 591 C C . VAL A 1 77 ? -18.829 7.317 24.860 1.00 86.38 77 VAL A C 1
ATOM 593 O O . VAL A 1 77 ? -19.815 7.408 24.132 1.00 86.38 77 VAL A O 1
ATOM 596 N N . ASP A 1 78 ? -18.016 6.263 24.825 1.00 85.00 78 ASP A N 1
ATOM 597 C CA . ASP A 1 78 ? -18.155 5.173 23.856 1.00 85.00 78 ASP A CA 1
ATOM 598 C C . ASP A 1 78 ? -19.531 4.488 23.952 1.00 85.00 78 ASP A C 1
ATOM 600 O O . ASP A 1 78 ? -20.188 4.261 22.941 1.00 85.00 78 ASP A O 1
ATOM 604 N N . ARG A 1 79 ? -20.055 4.272 25.167 1.00 84.06 79 ARG A N 1
ATOM 605 C CA . ARG A 1 79 ? -21.406 3.712 25.373 1.00 84.06 79 ARG A CA 1
ATOM 606 C C . ARG A 1 79 ? -22.539 4.646 24.947 1.00 84.06 79 ARG A C 1
ATOM 608 O O . ARG A 1 79 ? -23.637 4.167 24.676 1.00 84.06 79 ARG A O 1
ATOM 615 N N . SER A 1 80 ? -22.303 5.957 24.921 1.00 84.69 80 SER A N 1
ATOM 616 C CA . SER A 1 80 ? -23.318 6.936 24.509 1.00 84.69 80 SER A CA 1
ATOM 617 C C . SER A 1 80 ? -23.515 6.987 22.989 1.00 84.69 80 SER A C 1
ATOM 619 O O . SER A 1 80 ? -24.518 7.519 22.511 1.00 84.69 80 SER A O 1
ATOM 621 N N . ILE A 1 81 ? -22.578 6.420 22.222 1.00 82.06 81 ILE A N 1
ATOM 622 C CA . ILE A 1 81 ? -22.620 6.414 20.763 1.00 82.06 81 ILE A CA 1
ATOM 623 C C . ILE A 1 81 ? -23.546 5.292 20.288 1.00 82.06 81 ILE A C 1
ATOM 625 O O . ILE A 1 81 ? -23.378 4.118 20.616 1.00 82.06 81 ILE A O 1
ATOM 629 N N . ASN A 1 82 ? -24.532 5.653 19.465 1.00 79.19 82 ASN A N 1
ATOM 630 C CA . ASN A 1 82 ? -25.462 4.687 18.895 1.00 79.19 82 ASN A CA 1
ATOM 631 C C . ASN A 1 82 ? -24.850 3.994 17.667 1.00 79.19 82 ASN A C 1
ATOM 633 O O . ASN A 1 82 ? -25.028 4.435 16.531 1.00 79.19 82 ASN A O 1
ATOM 637 N N . TYR A 1 83 ? -24.140 2.892 17.902 1.00 77.88 83 TYR A N 1
ATOM 638 C CA . TYR A 1 83 ? -23.523 2.105 16.833 1.00 77.88 83 TYR A CA 1
ATOM 639 C C . TYR A 1 83 ? -24.516 1.328 15.959 1.00 77.88 83 TYR A C 1
ATOM 641 O O . TYR A 1 83 ? -24.163 0.951 14.846 1.00 77.88 83 TYR A O 1
ATOM 649 N N . GLU A 1 84 ? -25.751 1.110 16.420 1.00 72.62 84 GLU A N 1
ATOM 650 C CA . GLU A 1 84 ? -26.766 0.354 15.668 1.00 72.62 84 GLU A CA 1
ATOM 651 C C . GLU A 1 84 ? -27.278 1.124 14.444 1.00 72.62 84 GLU A C 1
ATOM 653 O O . GLU A 1 84 ? -27.749 0.527 13.480 1.00 72.62 84 GLU A O 1
ATOM 658 N N . ASN A 1 85 ? -27.146 2.453 14.453 1.00 76.38 85 ASN A N 1
ATOM 659 C CA . ASN A 1 85 ? -27.533 3.318 13.337 1.00 76.38 85 ASN A CA 1
ATOM 660 C C . ASN A 1 85 ? -26.334 3.911 12.588 1.00 76.38 85 ASN A C 1
ATOM 662 O O . ASN A 1 85 ? -26.518 4.649 11.618 1.00 76.38 85 ASN A O 1
ATOM 666 N N . LEU A 1 86 ? -25.110 3.607 13.025 1.00 78.44 86 LEU A N 1
ATOM 667 C CA . LEU A 1 86 ? -23.905 4.153 12.424 1.00 78.44 86 LEU A CA 1
ATOM 668 C C . LEU A 1 86 ? -23.545 3.348 11.170 1.00 78.44 86 LEU A C 1
ATOM 670 O O . LEU A 1 86 ? -23.181 2.175 11.253 1.00 78.44 86 LEU A O 1
ATOM 674 N N . ARG A 1 87 ? -23.645 4.003 10.012 1.00 80.25 87 ARG A N 1
ATOM 675 C CA . ARG A 1 87 ? -23.185 3.490 8.718 1.00 80.25 87 ARG A CA 1
ATOM 676 C C . ARG A 1 87 ? -22.115 4.423 8.191 1.00 80.25 87 ARG A C 1
ATOM 678 O O . ARG A 1 87 ? -22.366 5.614 8.010 1.00 80.25 87 ARG A O 1
ATOM 685 N N . CYS A 1 88 ? -20.933 3.885 7.963 1.00 79.12 88 CYS A N 1
ATOM 686 C CA . CYS A 1 88 ? -19.831 4.609 7.358 1.00 79.12 88 CYS A CA 1
ATOM 687 C C . CYS A 1 88 ? -18.988 3.639 6.543 1.00 79.12 88 CYS A C 1
ATOM 689 O O . CYS A 1 88 ? -18.965 2.439 6.813 1.00 79.12 88 CYS A O 1
ATOM 691 N N . GLU A 1 89 ? -18.314 4.163 5.529 1.00 79.25 89 GLU A N 1
ATOM 692 C CA . GLU A 1 89 ? -17.379 3.361 4.752 1.00 79.25 89 GLU A CA 1
ATOM 693 C C . GLU A 1 89 ? -16.214 2.879 5.636 1.00 79.25 89 GLU A C 1
ATOM 695 O O . GLU A 1 89 ? -15.875 3.549 6.621 1.00 79.25 89 GLU A O 1
ATOM 700 N N . PRO A 1 90 ? -15.622 1.710 5.323 1.00 80.38 90 PRO A N 1
ATOM 701 C CA . PRO A 1 90 ? -14.377 1.278 5.945 1.00 80.38 90 PRO A CA 1
ATOM 702 C C . PRO A 1 90 ? -13.310 2.369 5.847 1.00 80.38 90 PRO A C 1
ATOM 704 O O . PRO A 1 90 ? -13.281 3.136 4.883 1.00 80.38 90 PRO A O 1
ATOM 707 N N . LEU A 1 91 ? -12.410 2.428 6.830 1.00 79.75 91 LEU A N 1
ATOM 708 C CA . LEU A 1 91 ? -11.268 3.326 6.723 1.00 79.75 91 LEU A CA 1
ATOM 709 C C . LEU A 1 91 ? -10.365 2.841 5.588 1.00 79.75 91 LEU A C 1
ATOM 711 O O . LEU A 1 91 ? -10.019 1.662 5.511 1.00 79.75 91 LEU A O 1
ATOM 715 N N . ASN A 1 92 ? -9.971 3.779 4.735 1.00 75.12 92 ASN A N 1
ATOM 716 C CA . ASN A 1 92 ? -8.940 3.547 3.737 1.00 75.12 92 ASN A CA 1
ATOM 717 C C . ASN A 1 92 ? -7.600 3.247 4.419 1.00 75.12 92 ASN A C 1
ATOM 719 O O . ASN A 1 92 ? -7.376 3.616 5.579 1.00 75.12 92 ASN A O 1
ATOM 723 N N . HIS A 1 93 ? -6.691 2.611 3.684 1.00 70.12 93 HIS A N 1
ATOM 724 C CA . HIS A 1 93 ? -5.343 2.394 4.182 1.00 70.12 93 HIS A CA 1
ATOM 725 C C . HIS A 1 93 ? -4.710 3.765 4.454 1.00 70.12 93 HIS A C 1
ATOM 727 O O . HIS A 1 93 ? -4.698 4.647 3.597 1.00 70.12 93 HIS A O 1
ATOM 733 N N . ILE A 1 94 ? -4.162 3.978 5.653 1.00 67.62 94 ILE A N 1
ATOM 734 C CA . ILE A 1 94 ? -3.626 5.296 6.064 1.00 67.62 94 ILE A CA 1
ATOM 735 C C . ILE A 1 94 ? -2.393 5.696 5.224 1.00 67.62 94 ILE A C 1
ATOM 737 O O . ILE A 1 94 ? -1.916 6.829 5.248 1.00 67.62 94 ILE A O 1
ATOM 741 N N . THR A 1 95 ? -1.910 4.777 4.401 1.00 59.72 95 THR A N 1
ATOM 742 C CA . THR A 1 95 ? -0.816 4.937 3.450 1.00 59.72 95 THR A CA 1
ATOM 743 C C . THR A 1 95 ? -1.239 5.390 2.048 1.00 59.72 95 THR A C 1
ATOM 745 O O . THR A 1 95 ? -0.353 5.599 1.218 1.00 59.72 95 THR A O 1
ATOM 748 N N . ASP A 1 96 ? -2.536 5.582 1.782 1.00 52.62 96 ASP A N 1
ATOM 749 C CA . ASP A 1 96 ? -3.137 5.648 0.434 1.00 52.62 96 ASP A CA 1
ATOM 750 C C . ASP A 1 96 ? -2.742 6.823 -0.481 1.00 52.62 96 ASP A C 1
ATOM 752 O O . ASP A 1 96 ? -3.395 7.025 -1.491 1.00 52.62 96 ASP A O 1
ATOM 756 N N . ASN A 1 97 ? -1.674 7.588 -0.225 1.00 49.25 97 ASN A N 1
ATOM 757 C CA . ASN A 1 97 ? -1.155 8.528 -1.240 1.00 49.25 97 ASN A CA 1
ATOM 758 C C . ASN A 1 97 ? 0.353 8.832 -1.162 1.00 49.25 97 ASN A C 1
ATOM 760 O O . ASN A 1 97 ? 0.918 9.368 -2.115 1.00 49.25 97 ASN A O 1
ATOM 764 N N . SER A 1 98 ? 1.036 8.535 -0.050 1.00 49.66 98 SER A N 1
ATOM 765 C CA . SER A 1 98 ? 2.441 8.942 0.148 1.00 49.66 98 SER A CA 1
ATOM 766 C C . SER A 1 98 ? 3.458 7.810 -0.012 1.00 49.66 98 SER A C 1
ATOM 768 O O . SER A 1 98 ? 4.641 8.075 -0.226 1.00 49.66 98 SER A O 1
ATOM 770 N N . PHE A 1 99 ? 3.039 6.545 0.071 1.00 50.91 99 PHE A N 1
ATOM 771 C CA . PHE A 1 99 ? 3.954 5.421 -0.149 1.00 50.91 99 PHE A CA 1
ATOM 772 C C . PHE A 1 99 ? 4.110 5.075 -1.630 1.00 50.91 99 PHE A C 1
ATOM 774 O O . PHE A 1 99 ? 5.226 4.764 -2.044 1.00 50.91 99 PHE A O 1
ATOM 781 N N . ASP A 1 100 ? 3.060 5.236 -2.441 1.00 57.84 100 ASP A N 1
ATOM 782 C CA . ASP A 1 100 ? 3.154 5.045 -3.891 1.00 57.84 100 ASP A CA 1
ATOM 783 C C . ASP A 1 100 ? 4.145 6.015 -4.525 1.00 57.84 100 ASP A C 1
ATOM 785 O O . ASP A 1 100 ? 4.947 5.600 -5.355 1.00 57.84 100 ASP A O 1
ATOM 789 N N . CYS A 1 101 ? 4.183 7.281 -4.095 1.00 61.31 101 CYS A N 1
ATOM 790 C CA . CYS A 1 101 ? 5.141 8.240 -4.642 1.00 61.31 101 CYS A CA 1
ATOM 791 C C . CYS A 1 101 ? 6.583 7.940 -4.204 1.00 61.31 101 CYS A C 1
ATOM 793 O O . CYS A 1 101 ? 7.495 8.058 -5.018 1.00 61.31 101 CYS A O 1
ATOM 795 N N . ASN A 1 102 ? 6.804 7.479 -2.968 1.00 75.62 102 ASN A N 1
ATOM 796 C CA . ASN A 1 102 ? 8.135 7.082 -2.501 1.00 75.62 102 ASN A CA 1
ATOM 797 C C . ASN A 1 102 ? 8.648 5.832 -3.223 1.00 75.62 102 ASN A C 1
ATOM 799 O O . ASN A 1 102 ? 9.814 5.775 -3.618 1.00 75.62 102 ASN A O 1
ATOM 803 N N . LEU A 1 103 ? 7.781 4.836 -3.411 1.00 82.06 103 LEU A N 1
ATOM 804 C CA . LEU A 1 103 ? 8.143 3.584 -4.061 1.00 82.06 103 LEU A CA 1
ATOM 805 C C . LEU A 1 103 ? 8.309 3.765 -5.574 1.00 82.06 103 LEU A C 1
ATOM 807 O O . LEU A 1 103 ? 9.270 3.249 -6.141 1.00 82.06 103 LEU A O 1
ATOM 811 N N . THR A 1 104 ? 7.454 4.576 -6.199 1.00 83.25 104 THR A N 1
ATOM 812 C CA . THR A 1 104 ? 7.603 5.007 -7.596 1.00 83.25 104 THR A CA 1
ATOM 813 C C . THR A 1 104 ? 8.894 5.807 -7.781 1.00 83.25 104 THR A C 1
ATOM 815 O O . THR A 1 104 ? 9.669 5.492 -8.675 1.00 83.25 104 THR A O 1
ATOM 818 N N . ALA A 1 105 ? 9.212 6.768 -6.904 1.00 84.31 105 ALA A N 1
ATOM 819 C CA . ALA A 1 105 ? 10.456 7.546 -6.985 1.00 84.31 105 ALA A CA 1
ATOM 820 C C . ALA A 1 105 ? 11.713 6.685 -6.771 1.00 84.31 105 ALA A C 1
ATOM 822 O O . ALA A 1 105 ? 12.773 6.951 -7.345 1.00 84.31 105 ALA A O 1
ATOM 823 N N . PHE A 1 106 ? 11.622 5.650 -5.933 1.00 90.06 106 PHE A N 1
ATOM 824 C CA . PHE A 1 106 ? 12.687 4.662 -5.793 1.00 90.06 106 PHE A CA 1
ATOM 825 C C . PHE A 1 106 ? 12.823 3.813 -7.064 1.00 90.06 106 PHE A C 1
ATOM 827 O O . PHE A 1 106 ? 13.931 3.679 -7.585 1.00 90.06 106 PHE A O 1
ATOM 834 N N . GLY A 1 107 ? 11.704 3.318 -7.601 1.00 91.31 107 GLY A N 1
ATOM 835 C CA . GLY A 1 107 ? 11.643 2.620 -8.884 1.00 91.31 107 GLY A CA 1
ATOM 836 C C . GLY A 1 107 ? 12.227 3.450 -10.024 1.00 91.31 107 GLY A C 1
ATOM 837 O O . GLY A 1 107 ? 13.018 2.927 -10.798 1.00 91.31 107 GLY A O 1
ATOM 838 N N . GLU A 1 108 ? 11.952 4.755 -10.069 1.00 92.44 108 GLU A N 1
ATOM 839 C CA . GLU A 1 108 ? 12.461 5.676 -11.092 1.00 92.44 108 GLU A CA 1
ATOM 840 C C . GLU A 1 108 ? 13.993 5.697 -11.122 1.00 92.44 108 GLU A C 1
ATOM 842 O O . GLU A 1 108 ? 14.612 5.582 -12.180 1.00 92.44 108 GLU A O 1
ATOM 847 N N . LYS A 1 109 ? 14.630 5.760 -9.947 1.00 92.19 109 LYS A N 1
ATOM 848 C CA . LYS A 1 109 ? 16.095 5.705 -9.842 1.00 92.19 109 LYS A CA 1
ATOM 849 C C . LYS A 1 109 ? 16.645 4.353 -10.285 1.00 92.19 109 LYS A C 1
ATOM 851 O O . LYS A 1 109 ? 17.674 4.306 -10.954 1.00 92.19 109 LYS A O 1
ATOM 856 N N . VAL A 1 110 ? 15.976 3.262 -9.911 1.00 93.81 110 VAL A N 1
ATOM 857 C CA . VAL A 1 110 ? 16.382 1.902 -10.292 1.00 93.81 110 VAL A CA 1
ATOM 858 C C . VAL A 1 110 ? 16.267 1.714 -11.805 1.00 93.81 110 VAL A C 1
ATOM 860 O O . VAL A 1 110 ? 17.236 1.307 -12.440 1.00 93.81 110 VAL A O 1
ATOM 863 N N . GLY A 1 111 ? 15.125 2.068 -12.393 1.00 92.12 111 GLY A N 1
ATOM 864 C CA . GLY A 1 111 ? 14.868 1.949 -13.826 1.00 92.12 111 GLY A CA 1
ATOM 865 C C . GLY A 1 111 ? 15.823 2.775 -14.677 1.00 92.12 111 GLY A C 1
ATOM 866 O O . GLY A 1 111 ? 16.347 2.266 -15.664 1.00 92.12 111 GLY A O 1
ATOM 867 N N . ALA A 1 112 ? 16.135 4.001 -14.248 1.00 91.69 112 ALA A N 1
ATOM 868 C CA . ALA A 1 112 ? 17.119 4.850 -14.912 1.00 91.69 112 ALA A CA 1
ATOM 869 C C . ALA A 1 112 ? 18.508 4.188 -14.992 1.00 91.69 112 ALA A C 1
ATOM 871 O O . ALA A 1 112 ? 19.128 4.178 -16.052 1.00 91.69 112 ALA A O 1
ATOM 872 N N . VAL A 1 113 ? 18.977 3.581 -13.896 1.00 91.44 113 VAL A N 1
ATOM 873 C CA . VAL A 1 113 ? 20.284 2.899 -13.849 1.00 91.44 113 VAL A CA 1
ATOM 874 C C . VAL A 1 113 ? 20.273 1.584 -14.634 1.00 91.44 113 VAL A C 1
ATOM 876 O O . VAL A 1 113 ? 21.273 1.221 -15.255 1.00 91.44 113 VAL A O 1
ATOM 879 N N . LEU A 1 114 ? 19.165 0.839 -14.599 1.00 90.12 114 LEU A N 1
ATOM 880 C CA . LEU A 1 114 ? 19.039 -0.419 -15.338 1.00 90.12 114 LEU A CA 1
ATOM 881 C C . LEU A 1 114 ? 19.031 -0.176 -16.848 1.00 90.12 114 LEU A C 1
ATOM 883 O O . LEU A 1 114 ? 19.759 -0.852 -17.575 1.00 90.12 114 LEU A O 1
ATOM 887 N N . VAL A 1 115 ? 18.262 0.812 -17.311 1.00 90.50 115 VAL A N 1
ATOM 888 C CA . VAL A 1 115 ? 18.170 1.111 -18.741 1.00 90.50 115 VAL A CA 1
ATOM 889 C C . VAL A 1 115 ? 19.474 1.692 -19.282 1.00 90.50 115 VAL A C 1
ATOM 891 O O . VAL A 1 115 ? 19.862 1.359 -20.395 1.00 90.50 115 VAL A O 1
ATOM 894 N N . GLU A 1 116 ? 20.197 2.497 -18.493 1.00 87.19 116 GLU A N 1
ATOM 895 C CA . GLU A 1 116 ? 21.508 3.036 -18.878 1.00 87.19 116 GLU A CA 1
ATOM 896 C C . GLU A 1 116 ? 22.486 1.907 -19.240 1.00 87.19 116 GLU A C 1
ATOM 898 O O . GLU A 1 116 ? 23.164 1.970 -20.265 1.00 87.19 116 GLU A O 1
ATOM 903 N N . LYS A 1 117 ? 22.490 0.826 -18.449 1.00 84.56 117 LYS A N 1
ATOM 904 C CA . LYS A 1 117 ? 23.300 -0.369 -18.726 1.00 84.56 117 LYS A CA 1
ATOM 905 C C . LYS A 1 117 ? 22.792 -1.170 -19.923 1.00 84.56 117 LYS A C 1
ATOM 907 O O . LYS A 1 117 ? 23.599 -1.685 -20.691 1.00 84.56 117 LYS A O 1
ATOM 912 N N . ALA A 1 118 ? 21.476 -1.300 -20.078 1.00 84.06 118 ALA A N 1
ATOM 913 C CA . ALA A 1 118 ? 20.883 -2.067 -21.174 1.00 84.06 118 ALA A CA 1
ATOM 914 C C . ALA A 1 118 ? 21.109 -1.390 -22.540 1.00 84.06 118 ALA A C 1
ATOM 916 O O . ALA A 1 118 ? 21.376 -2.054 -23.541 1.00 84.06 118 ALA A O 1
ATOM 917 N N . VAL A 1 119 ? 21.069 -0.056 -22.575 1.00 83.94 119 VAL A N 1
ATOM 918 C CA . VAL A 1 119 ? 21.152 0.747 -23.804 1.00 83.94 119 VAL A CA 1
ATOM 919 C C . VAL A 1 119 ? 22.594 1.037 -24.225 1.00 83.94 119 VAL A C 1
ATOM 921 O O . VAL A 1 119 ? 22.820 1.426 -25.366 1.00 83.94 119 VAL A O 1
ATOM 924 N N . GLU A 1 120 ?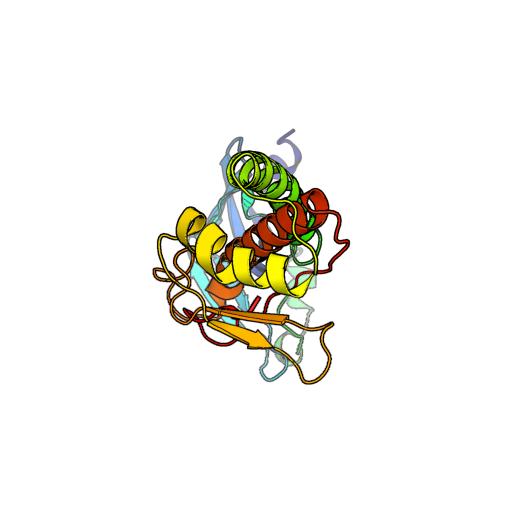 23.596 0.762 -23.380 1.00 80.50 120 GLU A N 1
ATOM 925 C CA . GLU A 1 120 ? 25.023 0.943 -23.707 1.00 80.50 120 GLU A CA 1
ATOM 926 C C . GLU A 1 120 ? 25.431 0.253 -25.026 1.00 80.50 120 GLU A C 1
ATOM 928 O O . GLU A 1 120 ? 26.328 0.713 -25.733 1.00 80.50 120 GLU A O 1
ATOM 933 N N . ARG A 1 121 ? 24.749 -0.842 -25.387 1.00 73.25 121 ARG A N 1
ATOM 934 C CA . ARG A 1 121 ? 25.020 -1.631 -26.599 1.00 73.25 121 ARG A CA 1
ATOM 935 C C . ARG A 1 121 ? 24.009 -1.422 -27.726 1.00 73.25 121 ARG A C 1
ATOM 937 O O . ARG A 1 121 ? 24.158 -2.045 -28.777 1.00 73.25 121 ARG A O 1
ATOM 944 N N . LEU A 1 122 ? 22.998 -0.580 -27.523 1.00 76.81 122 LEU A N 1
ATOM 945 C CA . LEU A 1 122 ? 21.904 -0.383 -28.469 1.00 76.81 122 LEU A CA 1
ATOM 946 C C . LEU A 1 122 ? 22.070 0.922 -29.262 1.00 76.81 122 LEU A C 1
ATOM 948 O O . LEU A 1 122 ? 22.597 1.913 -28.748 1.00 76.81 122 LEU A O 1
ATOM 952 N N . PRO A 1 123 ? 21.633 0.951 -30.535 1.00 77.88 123 PRO A N 1
ATOM 953 C CA . PRO A 1 123 ? 21.535 2.200 -31.275 1.00 77.88 123 PRO A CA 1
ATOM 954 C C . PRO A 1 123 ? 20.524 3.133 -30.599 1.00 77.88 123 PRO A C 1
ATOM 956 O O . PRO A 1 123 ? 19.584 2.691 -29.941 1.00 77.88 123 PRO A O 1
ATOM 959 N N . ARG A 1 124 ? 20.697 4.447 -30.783 1.00 80.06 124 ARG A N 1
ATOM 960 C CA . ARG A 1 124 ? 19.721 5.425 -30.284 1.00 80.06 124 ARG A CA 1
ATOM 961 C C . ARG A 1 124 ? 18.362 5.182 -30.937 1.00 80.06 124 ARG A C 1
ATOM 963 O O . ARG A 1 124 ? 18.283 5.062 -32.158 1.00 80.06 124 ARG A O 1
ATOM 970 N N . PHE A 1 125 ? 17.314 5.167 -30.122 1.00 84.62 125 PHE A N 1
ATOM 971 C CA . PHE A 1 125 ? 15.938 5.037 -30.590 1.00 84.62 125 PHE A CA 1
ATOM 972 C C . PHE A 1 125 ? 15.519 6.264 -31.408 1.00 84.62 125 PHE A C 1
ATOM 974 O O . PHE A 1 125 ? 15.875 7.394 -31.066 1.00 84.62 125 PHE A O 1
ATOM 981 N N . ALA A 1 126 ? 14.769 6.036 -32.488 1.00 78.38 126 ALA A N 1
ATOM 982 C CA . ALA A 1 126 ? 14.265 7.101 -33.351 1.00 78.38 126 ALA A CA 1
ATOM 983 C C . ALA A 1 126 ? 12.903 7.618 -32.870 1.00 78.38 126 ALA A C 1
ATOM 985 O O . ALA A 1 126 ? 12.671 8.825 -32.887 1.00 78.38 126 ALA A O 1
ATOM 986 N N . ASN A 1 127 ? 12.030 6.713 -32.414 1.00 84.69 127 ASN A N 1
ATOM 987 C CA . ASN A 1 127 ? 10.657 7.031 -32.034 1.00 84.69 127 ASN A CA 1
ATOM 988 C C . ASN A 1 127 ? 10.297 6.484 -30.650 1.00 84.69 127 ASN A C 1
ATOM 990 O O . ASN A 1 127 ? 10.880 5.512 -30.172 1.00 84.69 127 ASN A O 1
ATOM 994 N N . VAL A 1 128 ? 9.259 7.067 -30.043 1.00 84.19 128 VAL A N 1
ATOM 995 C CA . VAL A 1 128 ? 8.697 6.590 -28.767 1.00 84.19 128 VAL A CA 1
ATOM 996 C C . VAL A 1 128 ? 8.178 5.156 -28.900 1.00 84.19 128 VAL A C 1
ATOM 998 O O . VAL A 1 128 ? 8.381 4.357 -27.994 1.00 84.19 128 VAL A O 1
ATOM 1001 N N . SER A 1 129 ? 7.595 4.793 -30.049 1.00 84.00 129 SER A N 1
ATOM 1002 C CA . SER A 1 129 ? 7.144 3.418 -30.299 1.00 84.00 129 SER A CA 1
ATOM 1003 C C . SER A 1 129 ? 8.289 2.406 -30.209 1.00 84.00 129 SER A C 1
ATOM 1005 O O . SER A 1 129 ? 8.093 1.337 -29.643 1.00 84.00 129 SER A O 1
ATOM 1007 N N . ASP A 1 130 ? 9.486 2.742 -30.701 1.00 86.50 130 ASP A N 1
ATOM 1008 C CA . ASP A 1 130 ? 10.648 1.844 -30.632 1.00 86.50 130 ASP A CA 1
ATOM 1009 C C . ASP A 1 130 ? 11.111 1.664 -29.181 1.00 86.50 130 ASP A C 1
ATOM 1011 O O . ASP A 1 130 ? 11.463 0.562 -28.765 1.00 86.50 130 ASP A O 1
ATOM 1015 N N . MET A 1 131 ? 11.063 2.744 -28.391 1.00 87.62 131 MET A N 1
ATOM 1016 C CA . MET A 1 131 ? 11.388 2.710 -26.962 1.00 87.62 131 MET A CA 1
ATOM 1017 C C . MET A 1 131 ? 10.390 1.849 -26.181 1.00 87.62 131 MET A C 1
ATOM 1019 O O . MET A 1 131 ? 10.792 1.075 -25.316 1.00 87.62 131 MET A O 1
ATOM 1023 N N . VAL A 1 132 ? 9.094 1.961 -26.484 1.00 87.44 132 VAL A N 1
ATOM 1024 C CA . VAL A 1 132 ? 8.052 1.157 -25.832 1.00 87.44 132 VAL A CA 1
ATOM 1025 C C . VAL A 1 132 ? 8.160 -0.315 -26.237 1.00 87.44 132 VAL A C 1
ATOM 1027 O O . VAL A 1 132 ? 8.044 -1.177 -25.367 1.00 87.44 132 VAL A O 1
ATOM 1030 N N . CYS A 1 133 ? 8.455 -0.615 -27.507 1.00 87.06 133 CYS A N 1
ATOM 1031 C CA . CYS A 1 133 ? 8.727 -1.984 -27.952 1.00 87.06 133 CYS A CA 1
ATOM 1032 C C . CYS A 1 133 ? 9.921 -2.585 -27.201 1.00 87.06 133 CYS A C 1
ATOM 1034 O O . CYS A 1 133 ? 9.782 -3.657 -26.614 1.00 87.06 133 CYS A O 1
ATOM 1036 N N . PHE A 1 134 ? 11.042 -1.859 -27.115 1.00 89.81 134 PHE A N 1
ATOM 1037 C CA . PHE A 1 134 ? 12.207 -2.267 -26.324 1.00 89.81 134 PHE A CA 1
ATOM 1038 C C . PHE A 1 134 ? 11.847 -2.537 -24.856 1.00 89.81 134 PHE A C 1
ATOM 1040 O O . PHE A 1 134 ? 12.289 -3.529 -24.277 1.00 89.81 134 PHE A O 1
ATOM 1047 N N . ILE A 1 135 ? 11.005 -1.692 -24.250 1.00 90.00 135 ILE A N 1
ATOM 1048 C CA . ILE A 1 135 ? 10.549 -1.910 -22.874 1.00 90.00 135 ILE A CA 1
ATOM 1049 C C . ILE A 1 135 ? 9.727 -3.197 -22.754 1.00 90.00 135 ILE A C 1
ATOM 1051 O O . ILE A 1 135 ? 9.909 -3.945 -21.797 1.00 90.00 135 ILE A O 1
ATOM 1055 N N . SER A 1 136 ? 8.831 -3.456 -23.707 1.00 88.50 136 SER A N 1
ATOM 1056 C CA . SER A 1 136 ? 7.934 -4.615 -23.683 1.00 88.50 136 SER A CA 1
ATOM 1057 C C . SER A 1 136 ? 8.605 -5.945 -24.038 1.00 88.50 136 SER A C 1
ATOM 1059 O O . SER A 1 136 ? 8.146 -6.996 -23.594 1.00 88.50 136 SER A O 1
ATOM 1061 N N . GLU A 1 137 ? 9.677 -5.912 -24.826 1.00 86.19 137 GLU A N 1
ATOM 1062 C CA . GLU A 1 137 ? 10.345 -7.114 -25.324 1.00 86.19 137 GLU A CA 1
ATOM 1063 C C . GLU A 1 137 ? 11.628 -7.390 -24.545 1.00 86.19 137 GLU A C 1
ATOM 1065 O O . GLU A 1 137 ? 11.710 -8.400 -23.861 1.00 86.19 137 GLU A O 1
ATOM 1070 N N . ASP A 1 138 ? 12.607 -6.489 -24.569 1.00 88.06 138 ASP A N 1
ATOM 1071 C CA . ASP A 1 138 ? 13.917 -6.752 -23.966 1.00 88.06 138 ASP A CA 1
ATOM 1072 C C . ASP A 1 138 ? 13.934 -6.417 -22.469 1.00 88.06 138 ASP A C 1
ATOM 1074 O O . ASP A 1 138 ? 14.272 -7.251 -21.627 1.00 88.06 138 ASP A O 1
ATOM 1078 N N . PHE A 1 139 ? 13.514 -5.203 -22.107 1.00 90.44 139 PHE A N 1
ATOM 1079 C CA . PHE A 1 139 ? 13.627 -4.724 -20.728 1.00 90.44 139 PHE A CA 1
ATOM 1080 C C . PHE A 1 139 ? 12.724 -5.508 -19.765 1.00 90.44 139 PHE A C 1
ATOM 1082 O O . PHE A 1 139 ? 13.116 -5.800 -18.635 1.00 90.44 139 PHE A O 1
ATOM 1089 N N . TRP A 1 140 ? 11.518 -5.887 -20.200 1.00 90.56 140 TRP A N 1
ATOM 1090 C CA . TRP A 1 140 ? 10.607 -6.693 -19.385 1.00 90.56 140 TRP A CA 1
ATOM 1091 C C . TRP A 1 140 ? 11.126 -8.118 -19.162 1.00 90.56 140 TRP A C 1
ATOM 1093 O O . TRP A 1 140 ? 10.971 -8.667 -18.065 1.00 90.56 140 TRP A O 1
ATOM 1103 N N . ILE A 1 141 ? 11.786 -8.704 -20.169 1.00 89.31 141 ILE A N 1
ATOM 1104 C CA . ILE A 1 141 ? 12.457 -10.002 -20.035 1.00 89.31 141 ILE A CA 1
ATOM 1105 C C . ILE A 1 141 ? 13.623 -9.890 -19.052 1.00 89.31 141 ILE A C 1
ATOM 1107 O O . ILE A 1 141 ? 13.749 -10.752 -18.184 1.00 89.31 141 ILE A O 1
ATOM 1111 N N . ASP A 1 142 ? 14.427 -8.831 -19.118 1.00 87.62 142 ASP A N 1
ATOM 1112 C CA . ASP A 1 142 ? 15.529 -8.624 -18.172 1.00 87.62 142 ASP A CA 1
ATOM 1113 C C . ASP A 1 142 ? 15.036 -8.459 -16.722 1.00 87.62 142 ASP A C 1
ATOM 1115 O O . ASP A 1 142 ? 15.675 -8.943 -15.785 1.00 87.62 142 ASP A O 1
ATOM 1119 N N . LEU A 1 143 ? 13.882 -7.812 -16.521 1.00 88.06 143 LEU A N 1
ATOM 1120 C CA . LEU A 1 143 ? 13.297 -7.600 -15.193 1.00 88.06 143 LEU A CA 1
ATOM 1121 C C . LEU A 1 143 ? 12.624 -8.851 -14.612 1.00 88.06 143 LEU A C 1
ATOM 1123 O O . LEU A 1 143 ? 12.793 -9.146 -13.427 1.00 88.06 143 LEU A O 1
ATOM 1127 N N . TYR A 1 144 ? 11.827 -9.563 -15.414 1.00 89.12 144 TYR A N 1
ATOM 1128 C CA . TYR A 1 144 ? 10.923 -10.615 -14.923 1.00 89.12 144 TYR A CA 1
ATOM 1129 C C . TYR A 1 144 ? 11.117 -11.986 -15.576 1.00 89.12 144 TYR A C 1
ATOM 1131 O O . TYR A 1 144 ? 10.422 -12.934 -15.205 1.00 89.12 144 TYR A O 1
ATOM 1139 N N . GLY A 1 145 ? 12.032 -12.119 -16.535 1.00 87.25 145 GLY A N 1
ATOM 1140 C CA . GLY A 1 145 ? 12.331 -13.376 -17.224 1.00 87.25 145 GLY A CA 1
ATOM 1141 C C . GLY A 1 145 ? 11.201 -13.883 -18.121 1.00 87.25 145 GLY A C 1
ATOM 1142 O O . GLY A 1 145 ? 11.097 -15.090 -18.345 1.00 87.25 145 GLY A O 1
ATOM 1143 N N . LYS A 1 146 ? 10.312 -13.000 -18.591 1.00 88.88 146 LYS A N 1
ATOM 1144 C CA . LYS A 1 146 ? 9.134 -13.366 -19.392 1.00 88.88 146 LYS A CA 1
ATOM 1145 C C . LYS A 1 146 ? 8.684 -12.237 -20.315 1.00 88.88 146 LYS A C 1
ATOM 1147 O O . LYS A 1 146 ? 9.044 -11.089 -20.106 1.00 88.88 146 LYS A O 1
ATOM 1152 N N . ASN A 1 147 ? 7.822 -12.576 -21.270 1.00 87.50 147 ASN A N 1
ATOM 1153 C CA . ASN A 1 147 ? 7.209 -11.617 -22.188 1.00 87.50 147 ASN A CA 1
ATOM 1154 C C . ASN A 1 147 ? 5.992 -10.917 -21.567 1.00 87.50 147 ASN A C 1
ATOM 1156 O O . ASN A 1 147 ? 5.263 -11.511 -20.765 1.00 87.50 147 ASN A O 1
ATOM 1160 N N . VAL A 1 148 ? 5.730 -9.689 -22.014 1.00 89.81 148 VAL A N 1
ATOM 1161 C CA . VAL A 1 148 ? 4.496 -8.938 -21.746 1.00 89.81 148 VAL A CA 1
ATOM 1162 C C . VAL A 1 148 ? 3.789 -8.616 -23.060 1.00 89.81 148 VAL A C 1
ATOM 1164 O O . VAL A 1 148 ? 4.409 -8.558 -24.116 1.00 89.81 148 VAL A O 1
ATOM 1167 N N . THR A 1 149 ? 2.465 -8.466 -23.023 1.00 88.69 149 THR A N 1
ATOM 1168 C CA . THR A 1 149 ? 1.698 -8.101 -24.220 1.00 88.69 149 THR A CA 1
ATOM 1169 C C . THR A 1 149 ? 1.608 -6.585 -24.324 1.00 88.69 149 THR A C 1
ATOM 1171 O O . THR A 1 149 ? 0.992 -5.957 -23.464 1.00 88.69 149 THR A O 1
ATOM 1174 N N . LEU A 1 150 ? 2.175 -6.004 -25.380 1.00 86.69 150 LEU A N 1
ATOM 1175 C CA . LEU A 1 150 ? 1.983 -4.593 -25.706 1.00 86.69 150 LEU A CA 1
ATOM 1176 C C . LEU A 1 150 ? 0.650 -4.396 -26.438 1.00 86.69 150 LEU A C 1
ATOM 1178 O O . LEU A 1 150 ? 0.388 -5.015 -27.469 1.00 86.69 150 LEU A O 1
ATOM 1182 N N . LEU A 1 151 ? -0.189 -3.518 -25.902 1.00 83.19 151 LEU A N 1
ATOM 1183 C CA . LEU A 1 151 ? -1.442 -3.075 -26.494 1.00 83.19 151 LEU A CA 1
ATOM 1184 C C . LEU A 1 151 ? -1.307 -1.586 -26.822 1.00 83.19 151 LEU A C 1
ATOM 1186 O O . LEU A 1 151 ? -1.067 -0.762 -25.940 1.00 83.19 151 LEU A O 1
ATOM 1190 N N . THR A 1 152 ? -1.451 -1.233 -28.094 1.00 75.94 152 THR A N 1
ATOM 1191 C CA . THR A 1 152 ? -1.440 0.159 -28.555 1.00 75.94 152 THR A CA 1
ATOM 1192 C C . THR A 1 152 ? -2.869 0.691 -28.651 1.00 75.94 152 THR A C 1
ATOM 1194 O O . THR A 1 152 ? -3.770 0.019 -29.160 1.00 75.94 152 THR A O 1
ATOM 1197 N N . GLY A 1 153 ? -3.101 1.897 -28.126 1.00 65.31 153 GLY A N 1
ATOM 1198 C CA . GLY A 1 153 ? -4.357 2.619 -28.322 1.00 65.31 153 GLY A CA 1
ATOM 1199 C C . GLY A 1 153 ? -4.504 3.138 -29.758 1.00 65.31 153 GLY A C 1
ATOM 1200 O O . GLY A 1 153 ? -3.559 3.132 -30.539 1.00 65.31 153 GLY A O 1
ATOM 1201 N N . GLN A 1 154 ? -5.696 3.635 -30.111 1.00 58.31 154 GLN A N 1
ATOM 1202 C CA . GLN A 1 154 ? -5.951 4.236 -31.434 1.00 58.31 154 GLN A CA 1
ATOM 1203 C C . GLN A 1 154 ? -5.125 5.508 -31.705 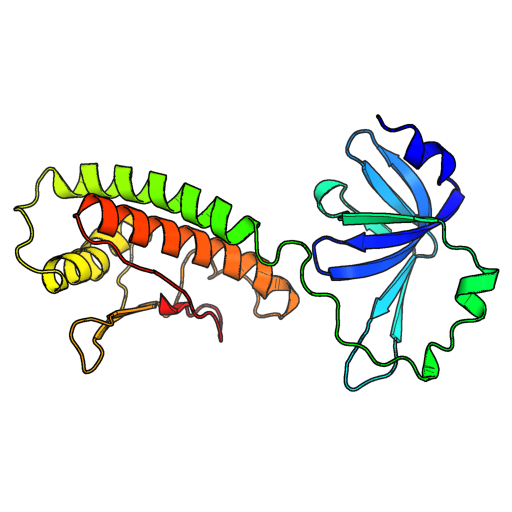1.00 58.31 154 GLN A C 1
ATOM 1205 O O . GLN A 1 154 ? -4.964 5.887 -32.862 1.00 58.31 154 GLN A O 1
ATOM 1210 N N . ASN A 1 155 ? -4.592 6.136 -30.653 1.00 61.97 155 ASN A N 1
ATOM 1211 C CA . ASN A 1 155 ? -3.681 7.272 -30.728 1.00 61.97 155 ASN A CA 1
ATOM 1212 C C . ASN A 1 155 ? -2.300 6.811 -30.240 1.00 61.97 155 ASN A C 1
ATOM 1214 O O . ASN A 1 155 ? -2.213 6.221 -29.162 1.00 61.97 155 ASN A O 1
ATOM 1218 N N . GLU A 1 156 ? -1.233 7.125 -30.981 1.00 64.75 156 GLU A N 1
ATOM 1219 C CA . GLU A 1 156 ? 0.170 6.729 -30.715 1.00 64.75 156 GLU A CA 1
ATOM 1220 C C . GLU A 1 156 ? 0.774 7.285 -29.400 1.00 64.75 156 GLU A C 1
ATOM 1222 O O . GLU A 1 156 ? 1.977 7.199 -29.171 1.00 64.75 156 GLU A O 1
ATOM 1227 N N . GLU A 1 157 ? -0.048 7.856 -28.519 1.00 70.88 157 GLU A N 1
ATOM 1228 C CA . GLU A 1 157 ? 0.345 8.447 -27.234 1.00 70.88 157 GLU A CA 1
ATOM 1229 C C . GLU A 1 157 ? -0.018 7.563 -26.027 1.00 70.88 157 GLU A C 1
ATOM 1231 O O . GLU A 1 157 ? 0.424 7.829 -24.908 1.00 70.88 157 GLU A O 1
ATOM 1236 N N . HIS A 1 158 ? -0.811 6.503 -26.228 1.00 83.12 158 HIS A N 1
ATOM 1237 C CA . HIS A 1 158 ? -1.245 5.605 -25.157 1.00 83.12 158 HIS A CA 1
ATOM 1238 C C . HIS A 1 158 ? -0.859 4.155 -25.441 1.00 83.12 158 HIS A C 1
ATOM 1240 O O . HIS A 1 158 ? -1.334 3.532 -26.394 1.00 83.12 158 HIS A O 1
ATOM 1246 N N . PHE A 1 159 ? -0.036 3.612 -24.549 1.00 87.38 159 PHE A N 1
ATOM 1247 C CA . PHE A 1 159 ? 0.456 2.242 -24.578 1.00 87.38 159 PHE A CA 1
ATOM 1248 C C . PHE A 1 159 ? 0.031 1.540 -23.293 1.00 87.38 159 PHE A C 1
ATOM 1250 O O . PHE A 1 159 ? 0.026 2.157 -22.232 1.00 87.38 159 PHE A O 1
ATOM 1257 N N . GLN A 1 160 ? -0.343 0.269 -23.395 1.00 89.62 160 GLN A N 1
ATOM 1258 C CA . GLN A 1 160 ? -0.699 -0.567 -22.254 1.00 89.62 160 GLN A CA 1
ATOM 1259 C C . GLN A 1 160 ? 0.100 -1.864 -22.316 1.00 89.62 160 GLN A C 1
ATOM 1261 O O . GLN A 1 160 ? 0.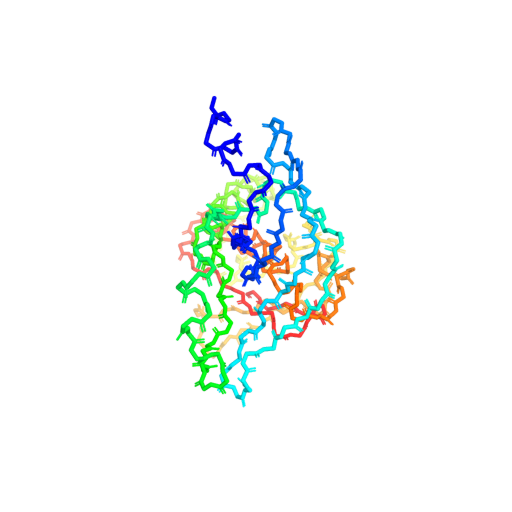071 -2.585 -23.312 1.00 89.62 160 GLN A O 1
ATOM 1266 N N . LEU A 1 161 ? 0.797 -2.179 -21.237 1.00 89.12 161 LEU A N 1
ATOM 1267 C CA . LEU A 1 161 ? 1.540 -3.411 -21.042 1.00 89.12 161 LEU A CA 1
ATOM 1268 C C . LEU A 1 161 ? 0.681 -4.350 -20.206 1.00 89.12 161 LEU A C 1
ATOM 1270 O O . LEU A 1 161 ? 0.515 -4.176 -19.000 1.00 89.12 161 LEU A O 1
ATOM 1274 N N . LYS A 1 162 ? 0.105 -5.360 -20.856 1.00 90.00 162 LYS A N 1
ATOM 1275 C CA . LYS A 1 162 ? -0.718 -6.365 -20.191 1.00 90.00 162 LYS A CA 1
ATOM 1276 C C . LYS A 1 162 ? 0.105 -7.598 -19.861 1.00 90.00 162 LYS A C 1
ATOM 1278 O O . LYS A 1 162 ? 0.523 -8.350 -20.746 1.00 90.00 162 LYS A O 1
ATOM 1283 N N . ASP A 1 163 ? 0.245 -7.853 -18.569 1.00 87.94 163 ASP A N 1
ATOM 1284 C CA . ASP A 1 163 ? 0.887 -9.038 -18.031 1.00 87.94 163 ASP A CA 1
ATOM 1285 C C . ASP A 1 163 ? -0.156 -9.970 -17.406 1.00 87.94 163 ASP A C 1
ATOM 1287 O O . ASP A 1 163 ? -0.819 -9.636 -16.426 1.00 87.94 163 ASP A O 1
ATOM 1291 N N . SER A 1 164 ? -0.305 -11.163 -17.982 1.00 84.88 164 SER A N 1
ATOM 1292 C CA . SER A 1 164 ? -1.284 -12.160 -17.533 1.00 84.88 164 SER A CA 1
ATOM 1293 C C . SER A 1 164 ? -0.885 -12.896 -16.249 1.00 84.88 164 SER A C 1
ATOM 1295 O O . SER A 1 164 ? -1.724 -13.563 -15.647 1.00 84.88 164 SER A O 1
ATOM 1297 N N . SER A 1 165 ? 0.380 -12.836 -15.829 1.00 83.00 165 SER A N 1
ATOM 1298 C CA . SER A 1 165 ? 0.893 -13.616 -14.693 1.00 83.00 165 SER A CA 1
ATOM 1299 C C . SER A 1 165 ? 1.987 -12.857 -13.955 1.00 83.00 165 SER A C 1
ATOM 1301 O O . SER A 1 165 ? 3.112 -13.345 -13.839 1.00 83.00 165 SER A O 1
ATOM 1303 N N . PHE A 1 166 ? 1.690 -11.633 -13.519 1.00 82.88 166 PHE A N 1
ATOM 1304 C CA . PHE A 1 166 ? 2.653 -10.692 -12.954 1.00 82.88 166 PHE A CA 1
ATOM 1305 C C . PHE A 1 166 ? 3.449 -11.320 -11.799 1.00 82.88 166 PHE A C 1
ATOM 1307 O O . PHE A 1 166 ? 2.905 -11.655 -10.747 1.00 82.88 166 PHE A O 1
ATOM 1314 N N . LEU A 1 167 ? 4.753 -11.524 -12.029 1.00 83.38 167 LEU A N 1
ATOM 1315 C CA . LEU A 1 167 ? 5.598 -12.382 -11.194 1.00 83.38 167 LEU A CA 1
ATOM 1316 C C . LEU A 1 167 ? 5.658 -11.925 -9.725 1.00 83.38 167 LEU A C 1
ATOM 1318 O O . LEU A 1 167 ? 5.543 -12.782 -8.850 1.00 83.38 167 LEU A O 1
ATOM 1322 N N . PRO A 1 168 ? 5.753 -10.616 -9.414 1.00 79.19 168 PRO A N 1
ATOM 1323 C CA . PRO A 1 168 ? 5.754 -10.150 -8.026 1.00 79.19 168 PRO A CA 1
ATOM 1324 C C . PRO A 1 168 ? 4.476 -10.487 -7.244 1.00 79.19 168 PRO A C 1
ATOM 1326 O O . PRO A 1 168 ? 4.497 -10.512 -6.018 1.00 79.19 168 PRO A O 1
ATOM 1329 N N . VAL A 1 169 ? 3.370 -10.757 -7.944 1.00 80.44 169 VAL A N 1
ATOM 1330 C CA . VAL A 1 169 ? 2.035 -10.943 -7.359 1.00 80.44 169 VAL A CA 1
ATOM 1331 C C . VAL A 1 169 ? 1.528 -12.384 -7.507 1.00 80.44 169 VAL A C 1
ATOM 1333 O O . VAL A 1 169 ? 0.527 -12.752 -6.901 1.00 80.44 169 VAL A O 1
ATOM 1336 N N . ILE A 1 170 ? 2.237 -13.250 -8.239 1.00 77.81 170 ILE A N 1
ATOM 1337 C CA . ILE A 1 170 ? 1.767 -14.604 -8.585 1.00 77.81 170 ILE A CA 1
ATOM 1338 C C . ILE A 1 170 ? 1.493 -15.507 -7.370 1.00 77.81 170 ILE A C 1
ATOM 1340 O O . ILE A 1 170 ? 0.640 -16.387 -7.436 1.00 77.81 170 ILE A O 1
ATOM 1344 N N . ASN A 1 171 ? 2.189 -15.270 -6.255 1.00 76.75 171 ASN A N 1
ATOM 1345 C CA . ASN A 1 171 ? 2.041 -16.035 -5.013 1.00 76.75 171 ASN A CA 1
ATOM 1346 C C . ASN A 1 171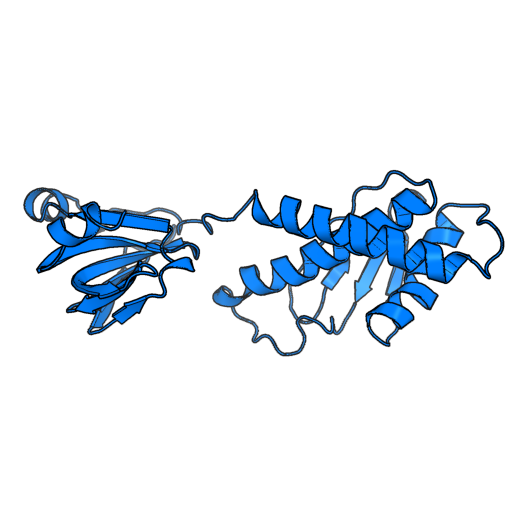 ? 1.093 -15.373 -3.999 1.00 76.75 171 ASN A C 1
ATOM 1348 O O . ASN A 1 171 ? 0.954 -15.869 -2.881 1.00 76.75 171 ASN A O 1
ATOM 1352 N N . ILE A 1 172 ? 0.470 -14.248 -4.353 1.00 75.69 172 ILE A N 1
ATOM 1353 C CA . ILE A 1 172 ? -0.450 -13.528 -3.475 1.00 75.69 172 ILE A CA 1
ATOM 1354 C C . ILE A 1 172 ? -1.868 -14.044 -3.721 1.00 75.69 172 ILE A C 1
ATOM 1356 O O . ILE A 1 172 ? -2.361 -14.058 -4.848 1.00 75.69 172 ILE A O 1
ATOM 1360 N N . SER A 1 173 ? -2.535 -14.473 -2.651 1.00 70.56 173 SER A N 1
ATOM 1361 C CA . SER A 1 173 ? -3.922 -14.933 -2.709 1.00 70.56 173 SER A CA 1
ATOM 1362 C C . SER A 1 173 ? -4.866 -13.809 -3.141 1.00 70.56 173 SER A C 1
ATOM 1364 O O . SER A 1 173 ? -4.757 -12.678 -2.667 1.00 70.56 173 SER A O 1
ATOM 1366 N N . ASN A 1 174 ? -5.859 -14.136 -3.970 1.00 67.88 174 ASN A N 1
ATOM 1367 C CA . ASN A 1 174 ? -6.918 -13.195 -4.333 1.00 67.88 174 ASN A CA 1
ATOM 1368 C C . ASN A 1 174 ? -7.816 -12.903 -3.127 1.00 67.88 174 ASN A C 1
ATOM 1370 O O . ASN A 1 174 ? -8.659 -13.717 -2.752 1.00 67.88 174 ASN A O 1
ATOM 1374 N N . GLY A 1 175 ? -7.637 -11.728 -2.529 1.00 68.38 175 GLY A N 1
ATOM 1375 C CA . GLY A 1 175 ? -8.483 -11.226 -1.455 1.00 68.38 175 GLY A CA 1
ATOM 1376 C C . GLY A 1 175 ? -8.390 -9.704 -1.334 1.00 68.38 175 GLY A C 1
ATOM 1377 O O . GLY A 1 175 ? -7.324 -9.142 -1.604 1.00 68.38 175 GLY A O 1
ATOM 1378 N N . PRO A 1 176 ? -9.477 -9.017 -0.933 1.00 67.75 176 PRO A N 1
ATOM 1379 C CA . PRO A 1 176 ? -9.474 -7.565 -0.737 1.00 67.75 176 PRO A CA 1
ATOM 1380 C C . PRO A 1 176 ? -8.374 -7.103 0.230 1.00 67.75 176 PRO A C 1
ATOM 1382 O O . PRO A 1 176 ? -7.788 -6.049 0.017 1.00 67.75 176 PRO A O 1
ATOM 1385 N N . GLN A 1 177 ? -8.025 -7.934 1.215 1.00 67.25 177 GLN A N 1
ATOM 1386 C CA . GLN A 1 177 ? -6.972 -7.681 2.198 1.00 67.25 177 GLN A CA 1
ATOM 1387 C C . GLN A 1 177 ? -5.552 -7.605 1.610 1.00 67.25 177 GLN A C 1
ATOM 1389 O O . GLN A 1 177 ? -4.665 -7.031 2.232 1.00 67.25 177 GLN A O 1
ATOM 1394 N N . PHE A 1 178 ? -5.314 -8.173 0.422 1.00 72.00 178 PHE A N 1
ATOM 1395 C CA . PHE A 1 178 ? -3.990 -8.185 -0.210 1.00 72.00 178 PHE A CA 1
ATOM 1396 C C . PHE A 1 178 ? -3.835 -7.140 -1.315 1.00 72.00 178 PHE A C 1
ATOM 1398 O O . PHE A 1 178 ? -2.735 -6.984 -1.842 1.00 72.00 178 PHE A O 1
ATOM 1405 N N . LYS A 1 179 ? -4.900 -6.394 -1.649 1.00 71.06 179 LYS A N 1
ATOM 1406 C CA . LYS A 1 179 ? -4.847 -5.342 -2.677 1.00 71.06 179 LYS A CA 1
ATOM 1407 C C . LYS A 1 179 ? -3.724 -4.347 -2.401 1.00 71.06 179 LYS A C 1
ATOM 1409 O O . LYS A 1 179 ? -2.965 -4.031 -3.304 1.00 71.06 179 LYS A O 1
ATOM 1414 N N . TYR A 1 180 ? -3.548 -3.942 -1.149 1.00 71.56 180 TYR A N 1
ATOM 1415 C CA . TYR A 1 180 ? -2.491 -3.006 -0.780 1.00 71.56 180 TYR A CA 1
ATOM 1416 C C . TYR A 1 180 ? -1.076 -3.543 -1.062 1.00 71.56 180 TYR A C 1
ATOM 1418 O O . TYR A 1 180 ? -0.252 -2.842 -1.645 1.00 71.56 180 TYR A O 1
ATOM 1426 N N . GLU A 1 181 ? -0.786 -4.802 -0.717 1.00 74.75 181 GLU A N 1
ATOM 1427 C CA . GLU A 1 181 ? 0.520 -5.406 -1.026 1.00 74.75 181 GLU A CA 1
ATOM 1428 C C . GLU A 1 181 ? 0.745 -5.511 -2.538 1.00 74.75 181 GLU A C 1
ATOM 1430 O O . GLU A 1 181 ? 1.827 -5.200 -3.026 1.00 74.75 181 GLU A O 1
ATOM 1435 N N . ILE A 1 182 ? -0.297 -5.867 -3.291 1.00 78.00 182 ILE A N 1
ATOM 1436 C CA . ILE A 1 182 ? -0.268 -5.946 -4.758 1.00 78.00 182 ILE A CA 1
ATOM 1437 C C . ILE A 1 182 ? 0.056 -4.583 -5.377 1.00 78.00 182 ILE A C 1
ATOM 1439 O O . ILE A 1 182 ? 0.919 -4.496 -6.255 1.00 78.00 182 ILE A O 1
ATOM 1443 N N . HIS A 1 183 ? -0.587 -3.523 -4.883 1.00 80.31 183 HIS A N 1
ATOM 1444 C CA . HIS A 1 183 ? -0.367 -2.156 -5.344 1.00 80.31 183 HIS A CA 1
ATOM 1445 C C . HIS A 1 183 ? 1.085 -1.714 -5.134 1.00 80.31 183 HIS A C 1
ATOM 1447 O O . HIS A 1 183 ? 1.653 -1.119 -6.039 1.00 80.31 183 HIS A O 1
ATOM 1453 N N . LYS A 1 184 ? 1.751 -2.091 -4.032 1.00 83.62 184 LYS A N 1
ATOM 1454 C CA . LYS A 1 184 ? 3.181 -1.771 -3.839 1.00 83.62 184 LYS A CA 1
ATOM 1455 C C . LYS A 1 184 ? 4.056 -2.335 -4.958 1.00 83.62 184 LYS A C 1
ATOM 1457 O O . LYS A 1 184 ? 4.896 -1.629 -5.514 1.00 83.62 184 LYS A O 1
ATOM 1462 N N . TYR A 1 185 ? 3.872 -3.607 -5.309 1.00 86.62 185 TYR A N 1
ATOM 1463 C CA . TYR A 1 185 ? 4.665 -4.224 -6.373 1.00 86.62 185 TYR A CA 1
ATOM 1464 C C . TYR A 1 185 ? 4.397 -3.573 -7.735 1.00 86.62 185 TYR A C 1
ATOM 1466 O O . TYR A 1 185 ? 5.332 -3.372 -8.515 1.00 86.62 185 TYR A O 1
ATOM 1474 N N . ALA A 1 186 ? 3.142 -3.213 -8.009 1.00 86.50 186 ALA A N 1
ATOM 1475 C CA . ALA A 1 186 ? 2.768 -2.518 -9.233 1.00 86.50 186 ALA A CA 1
ATOM 1476 C C . ALA A 1 186 ? 3.343 -1.088 -9.277 1.00 86.50 186 ALA A C 1
ATOM 1478 O O . ALA A 1 186 ? 4.052 -0.765 -10.227 1.00 86.50 186 ALA A O 1
ATOM 1479 N N . SER A 1 187 ? 3.180 -0.288 -8.216 1.00 87.56 187 SER A N 1
ATOM 1480 C CA . SER A 1 187 ? 3.743 1.066 -8.074 1.00 87.56 187 SER A CA 1
ATOM 1481 C C . SER A 1 187 ? 5.260 1.095 -8.273 1.00 87.56 187 SER A C 1
ATOM 1483 O O . SER A 1 187 ? 5.787 1.942 -8.995 1.00 87.56 187 SER A O 1
ATOM 1485 N N . PHE A 1 188 ? 5.987 0.135 -7.691 1.00 90.19 188 PHE A N 1
ATOM 1486 C CA . PHE A 1 188 ? 7.431 0.023 -7.904 1.00 90.19 188 PHE A CA 1
ATOM 1487 C C . PHE A 1 188 ? 7.787 -0.206 -9.380 1.00 90.19 188 PHE A C 1
ATOM 1489 O O . PHE A 1 188 ? 8.714 0.411 -9.906 1.00 90.19 188 PHE A O 1
ATOM 1496 N N . THR A 1 189 ? 7.024 -1.063 -10.057 1.00 91.50 189 THR A N 1
ATOM 1497 C CA . THR A 1 189 ? 7.236 -1.411 -11.468 1.00 91.50 189 THR A CA 1
ATOM 1498 C C . THR A 1 189 ? 6.912 -0.240 -12.389 1.00 91.50 189 THR A C 1
ATOM 1500 O O . THR A 1 189 ? 7.683 0.046 -13.304 1.00 91.50 189 THR A O 1
ATOM 1503 N N . CYS A 1 190 ? 5.839 0.505 -12.101 1.00 90.81 190 CYS A N 1
ATOM 1504 C CA . CYS A 1 190 ? 5.537 1.766 -12.777 1.00 90.81 190 CYS A CA 1
ATOM 1505 C C . CYS A 1 190 ? 6.697 2.753 -12.646 1.00 90.81 190 CYS A C 1
ATOM 1507 O O . CYS A 1 190 ? 7.119 3.332 -13.645 1.00 90.81 190 CYS A O 1
ATOM 1509 N N . GLY A 1 191 ? 7.266 2.879 -11.442 1.00 91.75 191 GLY A N 1
ATOM 1510 C CA . GLY A 1 191 ? 8.464 3.680 -11.206 1.00 91.75 191 GLY A CA 1
ATOM 1511 C C . GLY A 1 191 ? 9.645 3.246 -12.071 1.00 91.75 191 GLY A C 1
ATOM 1512 O O . GLY A 1 191 ? 10.270 4.088 -12.708 1.00 91.75 191 GLY A O 1
ATOM 1513 N N . ILE A 1 192 ? 9.930 1.942 -12.154 1.00 93.75 192 ILE A N 1
ATOM 1514 C CA . ILE A 1 192 ? 11.013 1.409 -13.000 1.00 93.75 192 ILE A CA 1
ATOM 1515 C C . ILE A 1 192 ? 10.812 1.800 -14.469 1.00 93.75 192 ILE A C 1
ATOM 1517 O O . ILE A 1 192 ? 11.734 2.334 -15.087 1.00 93.75 192 ILE A O 1
ATOM 1521 N N . ILE A 1 193 ? 9.619 1.576 -15.025 1.00 92.88 193 ILE A N 1
ATOM 1522 C CA . ILE A 1 193 ? 9.322 1.921 -16.424 1.00 92.88 193 ILE A CA 1
ATOM 1523 C C . ILE A 1 193 ? 9.432 3.432 -16.640 1.00 92.88 193 ILE A C 1
ATOM 1525 O O . ILE A 1 193 ? 10.043 3.877 -17.611 1.00 92.88 193 ILE A O 1
ATOM 1529 N N . GLN A 1 194 ? 8.893 4.230 -15.717 1.00 92.06 194 GLN A N 1
ATOM 1530 C CA . GLN A 1 194 ? 8.941 5.686 -15.794 1.00 92.06 194 GLN A CA 1
ATOM 1531 C C . GLN A 1 194 ? 10.384 6.207 -15.766 1.00 92.06 194 GLN A C 1
ATOM 1533 O O . GLN A 1 194 ? 10.748 7.070 -16.565 1.00 92.06 194 GLN A O 1
ATOM 1538 N N . GLY A 1 195 ? 11.227 5.651 -14.894 1.00 92.31 195 GLY A N 1
ATOM 1539 C CA . GLY A 1 195 ? 12.650 5.973 -14.825 1.00 92.31 195 GLY A CA 1
ATOM 1540 C C . GLY A 1 195 ? 13.411 5.592 -16.088 1.00 92.31 195 GLY A C 1
ATOM 1541 O O . GLY A 1 195 ? 14.233 6.373 -16.571 1.00 92.31 195 GLY A O 1
ATOM 1542 N N . ALA A 1 196 ? 13.098 4.425 -16.654 1.00 92.25 196 ALA A N 1
ATOM 1543 C CA . ALA A 1 196 ? 13.680 3.975 -17.910 1.00 92.25 196 ALA A CA 1
ATOM 1544 C C . ALA A 1 196 ? 13.315 4.927 -19.064 1.00 92.25 196 ALA A C 1
ATOM 1546 O O . ALA A 1 196 ? 14.200 5.447 -19.741 1.00 92.25 196 ALA A O 1
ATOM 1547 N N . LEU A 1 197 ? 12.028 5.244 -19.232 1.00 90.88 197 LEU A N 1
ATOM 1548 C CA . LEU A 1 197 ? 11.552 6.180 -20.258 1.00 90.88 197 LEU A CA 1
ATOM 1549 C C . LEU A 1 197 ? 12.155 7.578 -20.094 1.00 90.88 197 LEU A C 1
ATOM 1551 O O . LEU A 1 197 ? 12.570 8.193 -21.077 1.00 90.88 197 LEU A O 1
ATOM 1555 N N . LYS A 1 198 ? 12.275 8.063 -18.856 1.00 91.06 198 LYS A N 1
ATOM 1556 C CA . LYS A 1 198 ? 12.877 9.366 -18.569 1.00 91.06 198 LYS A CA 1
ATOM 1557 C C . LYS A 1 198 ? 14.358 9.418 -18.939 1.00 91.06 198 LYS A C 1
ATOM 1559 O O . LYS A 1 198 ? 14.799 10.414 -19.508 1.00 91.06 198 LYS A O 1
ATOM 1564 N N . MET A 1 199 ? 15.115 8.353 -18.668 1.00 89.56 199 MET A N 1
ATOM 1565 C CA . MET A 1 199 ? 16.518 8.232 -19.089 1.00 89.56 199 MET A CA 1
ATOM 1566 C C . MET A 1 199 ? 16.655 8.159 -20.620 1.00 89.56 199 MET A C 1
ATOM 1568 O O . MET A 1 199 ? 17.603 8.704 -21.180 1.00 89.56 199 MET A O 1
ATOM 1572 N N . LEU A 1 200 ? 15.673 7.571 -21.310 1.00 87.88 200 LEU A N 1
ATOM 1573 C CA . LEU A 1 200 ? 15.574 7.589 -22.776 1.00 87.88 200 LEU A CA 1
ATOM 1574 C C . LEU A 1 200 ? 15.135 8.952 -23.352 1.00 87.88 200 LEU A C 1
ATOM 1576 O O . LEU A 1 200 ? 15.129 9.129 -24.569 1.00 87.88 200 LEU A O 1
ATOM 1580 N N . GLY A 1 201 ? 14.805 9.928 -22.498 1.00 86.56 201 GLY A N 1
ATOM 1581 C CA . GLY A 1 201 ? 14.422 11.286 -22.888 1.00 86.56 201 GLY A CA 1
ATOM 1582 C C . GLY A 1 201 ? 12.916 11.516 -23.040 1.00 86.56 201 GLY A C 1
ATOM 1583 O O . GLY A 1 201 ? 12.517 12.562 -23.552 1.00 86.56 201 GLY A O 1
ATOM 1584 N N . VAL A 1 202 ? 12.072 10.580 -22.592 1.00 86.94 202 VAL A N 1
ATOM 1585 C CA . VAL A 1 202 ? 10.607 10.674 -22.670 1.00 86.94 202 VAL A CA 1
ATOM 1586 C C . VAL A 1 202 ? 10.017 10.954 -21.290 1.00 86.94 202 VAL A C 1
ATOM 1588 O O . VAL A 1 202 ? 10.068 10.120 -20.386 1.00 86.94 202 VAL A O 1
ATOM 1591 N N . ASN A 1 203 ? 9.390 12.121 -21.133 1.00 84.81 203 ASN A N 1
ATOM 1592 C CA . ASN A 1 203 ? 8.568 12.407 -19.960 1.00 84.81 203 ASN A CA 1
ATOM 1593 C C . ASN A 1 203 ? 7.217 11.705 -20.114 1.00 84.81 203 ASN A C 1
ATOM 1595 O O . ASN A 1 203 ? 6.394 12.107 -20.933 1.00 84.81 203 ASN A O 1
ATOM 1599 N N . SER A 1 204 ? 7.005 10.660 -19.322 1.00 85.06 204 SER A N 1
ATOM 1600 C CA . SER A 1 204 ? 5.789 9.850 -19.328 1.00 85.06 204 SER A CA 1
ATOM 1601 C C . SER A 1 204 ? 5.188 9.759 -17.928 1.00 85.06 204 SER A C 1
ATOM 1603 O O . SER A 1 204 ? 5.875 9.939 -16.916 1.00 85.06 204 SER A O 1
ATOM 1605 N N . TYR A 1 205 ? 3.890 9.473 -17.883 1.00 85.75 205 TYR A N 1
ATOM 1606 C CA . TYR A 1 205 ? 3.178 9.104 -16.668 1.00 85.75 205 TYR A CA 1
ATOM 1607 C C . TYR A 1 205 ? 2.766 7.646 -16.804 1.00 85.75 205 TYR A C 1
ATOM 1609 O O . TYR A 1 205 ? 2.058 7.295 -17.743 1.00 85.75 205 TYR A O 1
ATOM 1617 N N . VAL A 1 206 ? 3.242 6.813 -15.884 1.00 87.94 206 VAL A N 1
ATOM 1618 C CA . VAL A 1 206 ? 2.961 5.378 -15.866 1.00 87.94 206 VAL A CA 1
ATOM 1619 C C . VAL A 1 206 ? 2.034 5.105 -14.690 1.00 87.94 206 VAL A C 1
ATOM 1621 O O . VAL A 1 206 ? 2.329 5.486 -13.559 1.00 87.94 206 VAL A O 1
ATOM 1624 N N . THR A 1 207 ? 0.904 4.473 -14.965 1.00 86.44 207 THR A N 1
ATOM 1625 C CA . THR A 1 207 ? -0.108 4.092 -13.971 1.00 86.44 207 THR A CA 1
ATOM 1626 C C . THR A 1 207 ? -0.355 2.599 -14.072 1.00 86.44 207 THR A C 1
ATOM 1628 O O . THR A 1 207 ? 0.030 2.000 -15.061 1.00 86.44 207 THR A O 1
ATOM 1631 N N . PHE A 1 208 ? -1.013 1.982 -13.097 1.00 87.19 208 PHE A N 1
ATOM 1632 C CA . PHE A 1 208 ? -1.366 0.568 -13.191 1.00 87.19 208 PHE A CA 1
ATOM 1633 C C . PHE A 1 208 ? -2.831 0.330 -12.858 1.00 87.19 208 PHE A C 1
ATOM 1635 O O . PHE A 1 208 ? -3.473 1.120 -12.165 1.00 87.19 208 PHE A O 1
ATOM 1642 N N . ILE A 1 209 ? -3.339 -0.799 -13.339 1.00 83.19 209 ILE A N 1
ATOM 1643 C CA . ILE A 1 209 ? -4.663 -1.322 -13.031 1.00 83.19 209 ILE A CA 1
ATOM 1644 C C . ILE A 1 209 ? -4.504 -2.792 -12.632 1.00 83.19 209 ILE A C 1
ATOM 1646 O O . ILE A 1 209 ? -4.035 -3.626 -13.413 1.00 83.19 209 ILE A O 1
ATOM 1650 N N . THR A 1 210 ? -4.917 -3.114 -11.406 1.00 74.56 210 THR A N 1
ATOM 1651 C CA . THR A 1 210 ? -4.886 -4.469 -10.834 1.00 74.56 210 THR A CA 1
ATOM 1652 C C . THR A 1 210 ? -6.283 -4.884 -10.378 1.00 74.56 210 THR A C 1
ATOM 1654 O O . THR A 1 210 ? -6.551 -5.006 -9.183 1.00 74.56 210 THR A O 1
ATOM 1657 N N . ASP A 1 211 ? -7.193 -5.090 -11.334 1.00 68.56 211 ASP A N 1
ATOM 1658 C CA . ASP A 1 211 ? -8.573 -5.497 -11.028 1.00 68.56 211 ASP A CA 1
ATOM 1659 C C . ASP A 1 211 ? -8.676 -6.984 -10.650 1.00 68.56 211 ASP A C 1
ATOM 1661 O O . ASP A 1 211 ? -9.430 -7.340 -9.747 1.00 68.56 211 ASP A O 1
ATOM 1665 N N . ASN A 1 212 ? -7.900 -7.855 -11.312 1.00 71.88 212 ASN A N 1
ATOM 1666 C CA . ASN A 1 212 ? -7.936 -9.311 -11.127 1.00 71.88 212 ASN A CA 1
ATOM 1667 C C . ASN A 1 212 ? -6.516 -9.906 -11.076 1.00 71.88 212 ASN A C 1
ATOM 1669 O O . ASN A 1 212 ? -5.957 -10.232 -12.128 1.00 71.88 212 ASN A O 1
ATOM 1673 N N . PRO A 1 213 ? -5.923 -10.102 -9.886 1.00 73.00 213 PRO A N 1
ATOM 1674 C CA . PRO A 1 213 ? -4.632 -10.771 -9.767 1.00 73.00 213 PRO A CA 1
ATOM 1675 C C . PRO A 1 213 ? -4.736 -12.236 -10.246 1.00 73.00 213 PRO A C 1
ATOM 1677 O O . PRO A 1 213 ? -5.789 -12.866 -10.092 1.00 73.00 213 PRO A O 1
ATOM 1680 N N . PRO A 1 214 ? -3.684 -12.797 -10.874 1.00 75.12 214 PRO A N 1
ATOM 1681 C CA . PRO A 1 214 ? -2.325 -12.260 -11.008 1.00 75.12 214 PRO A CA 1
ATOM 1682 C C . PRO A 1 214 ? -2.119 -11.335 -12.227 1.00 75.12 214 PRO A C 1
ATOM 1684 O O . PRO A 1 214 ? -0.978 -11.042 -12.579 1.00 75.12 214 PRO A O 1
ATOM 1687 N N . CYS A 1 215 ? -3.188 -10.900 -12.906 1.00 81.25 215 CYS A N 1
ATOM 1688 C CA . CYS A 1 215 ? -3.080 -10.000 -14.052 1.00 81.25 215 CYS A CA 1
ATOM 1689 C C . CYS A 1 215 ? -2.772 -8.569 -13.591 1.00 81.25 215 CYS A C 1
ATOM 1691 O O . CYS A 1 215 ? -3.391 -8.064 -12.653 1.00 81.25 215 CYS A O 1
ATOM 1693 N N . CYS A 1 216 ? -1.858 -7.906 -14.295 1.00 84.88 216 CYS A N 1
ATOM 1694 C CA . CYS A 1 216 ? -1.545 -6.493 -14.114 1.00 84.88 216 CYS A CA 1
ATOM 1695 C C . CYS A 1 216 ? -1.525 -5.805 -15.483 1.00 84.88 216 CYS A C 1
ATOM 1697 O O . CYS A 1 216 ? -1.040 -6.382 -16.460 1.00 84.88 216 CYS A O 1
ATOM 1699 N N . ILE A 1 217 ? -2.083 -4.601 -15.558 1.00 86.94 217 ILE A N 1
ATOM 1700 C CA . ILE A 1 217 ? -1.957 -3.719 -16.720 1.00 86.94 217 ILE A CA 1
ATOM 1701 C C . ILE A 1 217 ? -1.197 -2.487 -16.250 1.00 86.94 217 ILE A C 1
ATOM 1703 O O . ILE A 1 217 ? -1.603 -1.881 -15.260 1.00 86.94 217 ILE A O 1
ATOM 1707 N N . ILE A 1 218 ? -0.111 -2.151 -16.940 1.00 85.25 218 ILE A N 1
ATOM 1708 C CA . ILE A 1 218 ? 0.716 -0.962 -16.692 1.00 85.25 218 ILE A CA 1
ATOM 1709 C C . ILE A 1 218 ? 0.675 -0.041 -17.909 1.00 85.25 218 ILE A C 1
ATOM 1711 O O . ILE A 1 218 ? 0.642 -0.586 -19.034 1.00 85.25 218 ILE A O 1
#

Radius of gyration: 23.07 Å; chains: 1; bounding box: 53×28×65 Å

pLDDT: mean 83.91, std 9.89, range [47.22, 96.06]

Secondary structure (DSSP, 8-state):
--HHHHTTTTSEEEEEETTS-EEEEEEEEE-TT--EEEEEEEEEE--SSS--EEEEEEEEEE-GGGEEEEEE--HHHHHHS-TTS---PPPPPTTTTTHHHHHHHHHHHHHHHHHHHHHTTSPPPSSHHHHHHHIIIIIHHHHHSS--EEEE-SSTT-EEEEETT-GGGTTS-SSGGGHHHHHHHHHHHHHHHHHHHHHTT-------B-SSTT-EE-